Protein AF-A0A453BUK7-F1 (afdb_monomer_lite)

InterPro domains:
  IPR010788 VDE lipocalin domain [PF07137] (11-241)
  IPR012674 Calycin [G3DSA:2.40.128.20] (72-254)
  IPR012674 Calycin [SSF50814] (78-248)
  IPR044682 Violaxanthin de-epoxidase [PTHR33970] (10-332)

Foldseek 3Di:
DDDDPVVVLCVLVVLQCVDPLSVQLVVQLVVLPPDPCSVLSNLLSCVVSDDPSNLVNCCVCQPVVNVAPAAEAPVPAPDADLVLFDQDDDLCLQAAWWAQFKKQDCSPRAFAQWIWHWDDDPQKIKIWTWGWRADLLRWTDIDIDIFIWGADPVRRQKIKGADDPRQRKIKIWGFRDFDRPPDQQGKTKIWMFMDGSHYHTDTIITIITSHLHHDPVCVVVVQVSLVSSPHGRVSMDGYHNPPDDTDDSVVSNVVSVVVVVVVVVVVVVVVVVVVVVVVVVVVVVVVVVVVVVVVVVVVVVVVVVVVVVPDDPVRVVVVVVVPDDPVVVCVVCVVPDDDDDDD

pLDDT: mean 82.75, std 16.94, range [26.55, 98.81]

Sequence (343 aa):
MHLPAQGMQRIELAKCIANPSCAANVACLNTCNNRPDETECQIKCGDLFENSVVDEFNECAVSRKKCVPKKSDVGEFPVPDPSALVKNFNMADFRGKWYISSGLNPTFDTFDCQLHEFRLEGDRLVANLAWRIPTPDSGFFTRGAVQRFVQDPSQPAILYNHDNEYLHYQDDWYILSSKIENKDDDYIFVYYRGRNDAWDGYGGAVVYTRSRELPETIVPELERAAKSVGRDFSTFIRTDNTCGAEPPLADRIERTVEKGEKLIVDEVKEIEGEIEGEVKELEREEETLVKRLADGIMEVKQDVMNFFQGLSKEEMEILDQLNLEATEVEELFSRSLPIRKLR

Radius of gyration: 36.05 Å; chains: 1; bounding box: 112×80×52 Å

Secondary structure (DSSP, 8-state):
----HHHHHHHHHHHHHHSHHHHHHHHHHHHHTT-TTHHHHHHHHHHHH--HHHHHHHIIIIIIS--SPPBPP-SSSPPPPTTTS-S---GGGG-EEEEEEEES-TTTS--BS-EEEEEEETTEEEEEEEEEEEPTTS-EEEEEEEEEEEE-SS-TTEEEE---SGGG-EEEEEEEEEE-SSSTT-EEEEEEEEE-SSBEEEEEEEEEESSSS--GGGHHHHHHHHHHTT--GGGPEEP----PPPPPHHHHHHHHHHHHHHHHHHHHHHHHHHHHHHHHHHHHHHHHHHHHHHHHHHHHHHHHHHHHHT--HHHHHHHHHHT--HHHHHHHHTT--------

Organism: Aegilops tauschii subsp. strangulata (NCBI:txid200361)

Structure (mmCIF, N/CA/C/O backbone):
data_AF-A0A453BUK7-F1
#
_entry.id   AF-A0A453BUK7-F1
#
loop_
_atom_site.group_PDB
_atom_site.id
_atom_site.type_symbol
_atom_site.label_atom_id
_atom_site.label_alt_id
_atom_site.label_comp_id
_atom_site.label_asym_id
_atom_site.label_entity_id
_atom_site.label_seq_id
_atom_site.pdbx_PDB_ins_code
_atom_site.Cartn_x
_atom_site.Cartn_y
_atom_site.Cartn_z
_atom_site.occupancy
_atom_site.B_iso_or_equiv
_atom_site.auth_seq_id
_atom_site.auth_comp_id
_atom_site.auth_asym_id
_atom_site.auth_atom_id
_atom_site.pdbx_PDB_model_num
ATOM 1 N N . MET A 1 1 ? 9.660 -40.826 -20.684 1.00 32.09 1 MET A N 1
ATOM 2 C CA . MET A 1 1 ? 9.506 -39.481 -21.277 1.00 32.09 1 MET A CA 1
ATOM 3 C C . MET A 1 1 ? 9.681 -38.457 -20.168 1.00 32.09 1 MET A C 1
ATOM 5 O O . MET A 1 1 ? 8.748 -38.190 -19.428 1.00 32.09 1 MET A O 1
ATOM 9 N N . HIS A 1 2 ? 10.907 -37.981 -19.978 1.00 26.55 2 HIS A N 1
ATOM 10 C CA . HIS A 1 2 ? 11.234 -36.872 -19.084 1.00 26.55 2 HIS A CA 1
ATOM 11 C C . HIS A 1 2 ? 11.676 -35.727 -19.990 1.00 26.55 2 HIS A C 1
ATOM 13 O O . HIS A 1 2 ? 12.744 -35.800 -20.593 1.00 26.55 2 HIS A O 1
ATOM 19 N N . LEU A 1 3 ? 10.826 -34.715 -20.146 1.00 27.05 3 LEU A N 1
ATOM 20 C CA . LEU A 1 3 ? 11.252 -33.439 -20.709 1.00 27.05 3 LEU A CA 1
ATOM 21 C C . LEU A 1 3 ? 12.116 -32.745 -19.641 1.00 27.05 3 LEU A C 1
ATOM 23 O O . LEU A 1 3 ? 11.663 -32.616 -18.502 1.00 27.05 3 LEU A O 1
ATOM 27 N N . PRO A 1 4 ? 13.363 -32.349 -19.948 1.00 35.84 4 PRO A N 1
ATOM 28 C CA . PRO A 1 4 ? 14.258 -31.767 -18.959 1.00 35.84 4 PRO A CA 1
ATOM 29 C C . PRO A 1 4 ? 13.781 -30.358 -18.594 1.00 35.84 4 PRO A C 1
ATOM 31 O O . PRO A 1 4 ? 13.330 -29.595 -19.448 1.00 35.84 4 PRO A O 1
ATOM 34 N N . ALA A 1 5 ? 13.925 -29.995 -17.320 1.00 41.94 5 ALA A N 1
ATOM 35 C CA . ALA A 1 5 ? 13.464 -28.743 -16.715 1.00 41.94 5 ALA A CA 1
ATOM 36 C C . ALA A 1 5 ? 13.957 -27.440 -17.396 1.00 41.94 5 ALA A C 1
ATOM 38 O O . ALA A 1 5 ? 13.415 -26.379 -17.095 1.00 41.94 5 ALA A O 1
ATOM 39 N N . GLN A 1 6 ? 14.922 -27.521 -18.322 1.00 41.72 6 GLN A N 1
ATOM 40 C CA . GLN A 1 6 ? 15.403 -26.420 -19.173 1.00 41.72 6 GLN A CA 1
ATOM 41 C C . GLN A 1 6 ? 14.504 -26.129 -20.393 1.00 41.72 6 GLN A C 1
ATOM 43 O O . GLN A 1 6 ? 14.566 -25.037 -20.951 1.00 41.72 6 GLN A O 1
ATOM 48 N N . GLY A 1 7 ? 13.667 -27.081 -20.825 1.00 41.69 7 GLY A N 1
ATOM 49 C CA . GLY A 1 7 ? 12.751 -26.895 -21.957 1.00 41.69 7 GLY A CA 1
ATOM 50 C C . GLY A 1 7 ? 11.500 -26.087 -21.605 1.00 41.69 7 GLY A C 1
ATOM 51 O O . GLY A 1 7 ? 10.995 -25.362 -22.454 1.00 41.69 7 GLY A O 1
ATOM 52 N N . MET A 1 8 ? 11.039 -26.172 -20.350 1.00 45.06 8 MET A N 1
ATOM 53 C CA . MET A 1 8 ? 9.837 -25.472 -19.884 1.00 45.06 8 MET A CA 1
ATOM 54 C C . MET A 1 8 ? 10.088 -23.963 -19.806 1.00 45.06 8 MET A C 1
ATOM 56 O O . MET A 1 8 ? 9.400 -23.241 -20.499 1.00 45.06 8 MET A O 1
ATOM 60 N N . GLN A 1 9 ? 11.189 -23.509 -19.182 1.00 54.03 9 GLN A N 1
ATOM 61 C CA . GLN A 1 9 ? 11.572 -22.083 -19.072 1.00 54.03 9 GLN A CA 1
ATOM 62 C C . GLN A 1 9 ? 11.561 -21.323 -20.413 1.00 54.03 9 GLN A C 1
ATOM 64 O O . GLN A 1 9 ? 11.285 -20.128 -20.449 1.00 54.03 9 GLN A O 1
ATOM 69 N N . ARG A 1 10 ? 11.841 -22.012 -21.528 1.00 63.44 10 ARG A N 1
ATOM 70 C CA . ARG A 1 10 ? 11.785 -21.423 -22.871 1.00 63.44 10 ARG A CA 1
ATOM 71 C C . ARG A 1 10 ? 10.361 -21.179 -23.359 1.00 63.44 10 ARG A C 1
ATOM 73 O O . ARG A 1 10 ? 10.176 -20.271 -24.152 1.00 63.44 10 ARG A O 1
ATOM 80 N N . ILE A 1 11 ? 9.381 -21.969 -22.926 1.00 78.00 11 ILE A N 1
ATOM 81 C CA . ILE A 1 11 ? 7.986 -21.863 -23.359 1.00 78.00 11 ILE A CA 1
ATOM 82 C C . ILE A 1 11 ? 7.309 -20.677 -22.679 1.00 78.00 11 ILE A C 1
ATOM 84 O O . ILE A 1 11 ? 6.770 -19.841 -23.396 1.00 78.00 11 ILE A O 1
ATOM 88 N N . GLU A 1 12 ? 7.340 -20.558 -21.345 1.00 82.12 12 GLU A N 1
ATOM 89 C CA . GLU A 1 12 ? 6.729 -19.394 -20.682 1.00 82.12 12 GLU A CA 1
ATOM 90 C C . GLU A 1 12 ? 7.449 -18.093 -21.056 1.00 82.12 12 GLU A C 1
ATOM 92 O O . GLU A 1 12 ? 6.788 -17.099 -21.343 1.00 82.12 12 GLU A O 1
ATOM 97 N N . LEU A 1 13 ? 8.784 -18.106 -21.174 1.00 78.44 13 LEU A N 1
ATOM 98 C CA . LEU A 1 13 ? 9.525 -16.946 -21.676 1.00 78.44 13 LEU A CA 1
ATOM 99 C C . LEU A 1 13 ? 9.165 -16.624 -23.134 1.00 78.44 13 LEU A C 1
ATOM 101 O O . LEU A 1 13 ? 8.909 -15.469 -23.444 1.00 78.44 13 LEU A O 1
ATOM 105 N N . ALA A 1 14 ? 9.097 -17.607 -24.039 1.00 79.19 14 ALA A N 1
ATOM 106 C CA . ALA A 1 14 ? 8.714 -17.349 -25.431 1.00 79.19 14 ALA A CA 1
ATOM 107 C C . ALA A 1 14 ? 7.274 -16.833 -25.547 1.00 79.19 14 ALA A C 1
ATOM 109 O O . ALA A 1 14 ? 7.023 -15.917 -26.326 1.00 79.19 14 ALA A O 1
ATOM 110 N N . LYS A 1 15 ? 6.341 -17.377 -24.754 1.00 84.69 15 LYS A N 1
ATOM 111 C CA . LYS A 1 15 ? 4.968 -16.863 -24.648 1.00 84.69 15 LYS A CA 1
ATOM 112 C C . LYS A 1 15 ? 4.955 -15.414 -24.161 1.00 84.69 15 LYS A C 1
ATOM 114 O O . LYS A 1 15 ? 4.243 -14.600 -24.738 1.00 84.69 15 LYS A O 1
ATOM 119 N N . CYS A 1 16 ? 5.756 -15.100 -23.143 1.00 82.06 16 CYS A N 1
ATOM 120 C CA . CYS A 1 16 ? 5.885 -13.748 -22.614 1.00 82.06 16 CYS A CA 1
ATOM 121 C C . CYS A 1 16 ? 6.440 -12.781 -23.667 1.00 82.06 16 CYS A C 1
ATOM 123 O O . CYS A 1 16 ? 5.820 -11.766 -23.949 1.00 82.06 16 CYS A O 1
ATOM 125 N N . ILE A 1 17 ? 7.548 -13.124 -24.330 1.00 84.50 17 ILE A N 1
ATOM 126 C CA . ILE A 1 17 ? 8.149 -12.279 -25.374 1.00 84.50 17 ILE A CA 1
ATOM 127 C C . ILE A 1 17 ? 7.213 -12.102 -26.582 1.00 84.50 17 ILE A C 1
ATOM 129 O O . ILE A 1 17 ? 7.224 -11.052 -27.220 1.00 84.50 17 ILE A O 1
ATOM 133 N N . ALA A 1 18 ? 6.373 -13.094 -26.891 1.00 80.88 18 ALA A N 1
ATOM 134 C CA . ALA A 1 18 ? 5.366 -12.992 -27.947 1.00 80.88 18 ALA A CA 1
ATOM 135 C C . ALA A 1 18 ? 4.120 -12.175 -27.544 1.00 80.88 18 ALA A C 1
ATOM 137 O O . ALA A 1 18 ? 3.327 -11.809 -28.412 1.00 80.88 18 ALA A O 1
ATOM 138 N N . ASN A 1 19 ? 3.924 -11.892 -26.252 1.00 87.00 19 ASN A N 1
ATOM 139 C CA . ASN A 1 19 ? 2.842 -11.055 -25.745 1.00 87.00 19 ASN A CA 1
ATOM 140 C C . ASN A 1 19 ? 3.357 -9.617 -25.526 1.00 87.00 19 ASN A C 1
ATOM 142 O O . ASN A 1 19 ? 4.250 -9.426 -24.704 1.00 87.00 19 ASN A O 1
ATOM 146 N N . PRO A 1 20 ? 2.798 -8.589 -26.193 1.00 82.31 20 PRO A N 1
ATOM 147 C CA . PRO A 1 20 ? 3.320 -7.224 -26.098 1.00 82.31 20 PRO A CA 1
ATOM 148 C C . PRO A 1 20 ? 3.390 -6.666 -24.672 1.00 82.31 20 PRO A C 1
ATOM 150 O O . PRO A 1 20 ? 4.387 -6.042 -24.320 1.00 82.31 20 PRO A O 1
ATOM 153 N N . SER A 1 21 ? 2.377 -6.919 -23.835 1.00 85.19 21 SER A N 1
ATOM 154 C CA . SER A 1 21 ? 2.377 -6.462 -22.440 1.00 85.19 21 SER A CA 1
ATOM 155 C C . SER A 1 21 ? 3.440 -7.182 -21.616 1.00 85.19 21 SER A C 1
ATOM 157 O O . SER A 1 21 ? 4.167 -6.536 -20.875 1.00 85.19 21 SER A O 1
ATOM 159 N N . CYS A 1 22 ? 3.594 -8.499 -21.776 1.00 84.50 22 CYS A N 1
ATOM 160 C CA . CYS A 1 22 ? 4.606 -9.246 -21.031 1.00 84.50 22 CYS A CA 1
ATOM 161 C C . CYS A 1 22 ? 6.032 -8.902 -21.493 1.00 84.50 22 CYS A C 1
ATOM 163 O O . CYS A 1 22 ? 6.920 -8.718 -20.663 1.00 84.50 22 CYS A O 1
ATOM 165 N N . ALA A 1 23 ? 6.248 -8.706 -22.796 1.00 81.00 23 ALA A N 1
ATOM 166 C CA . ALA A 1 23 ? 7.507 -8.191 -23.324 1.00 81.00 23 ALA A CA 1
ATOM 167 C C . ALA A 1 23 ? 7.829 -6.787 -22.777 1.00 81.00 23 ALA A C 1
ATOM 169 O O . ALA A 1 23 ? 8.963 -6.538 -22.366 1.00 81.00 23 ALA A O 1
ATOM 170 N N . ALA A 1 24 ? 6.834 -5.893 -22.721 1.00 85.88 24 ALA A N 1
ATOM 171 C CA . ALA A 1 24 ? 6.980 -4.565 -22.129 1.00 85.88 24 ALA A CA 1
ATOM 172 C C . ALA A 1 24 ? 7.254 -4.629 -20.618 1.00 85.88 24 ALA A C 1
ATOM 174 O O . ALA A 1 24 ? 8.115 -3.898 -20.135 1.00 85.88 24 ALA A O 1
ATOM 175 N N . ASN A 1 25 ? 6.611 -5.550 -19.892 1.00 86.50 25 ASN A N 1
ATOM 176 C CA . ASN A 1 25 ? 6.888 -5.801 -18.480 1.00 86.50 25 ASN A CA 1
ATOM 177 C C . ASN A 1 25 ? 8.351 -6.206 -18.265 1.00 86.50 25 ASN A C 1
ATOM 179 O O . ASN A 1 25 ? 9.059 -5.577 -17.488 1.00 86.50 25 ASN A O 1
ATOM 183 N N . VAL A 1 26 ? 8.841 -7.206 -19.007 1.00 85.12 26 VAL A N 1
ATOM 184 C CA . VAL A 1 26 ? 10.242 -7.655 -18.919 1.00 85.12 26 VAL A CA 1
ATOM 185 C C . VAL A 1 26 ? 11.212 -6.525 -19.272 1.00 85.12 26 VAL A C 1
ATOM 187 O O . VAL A 1 26 ? 12.232 -6.360 -18.605 1.00 85.12 26 VAL A O 1
ATOM 190 N N . ALA A 1 27 ? 10.902 -5.721 -20.293 1.00 86.75 27 ALA A N 1
ATOM 191 C CA . ALA A 1 27 ? 11.709 -4.557 -20.643 1.00 86.75 27 ALA A CA 1
ATOM 192 C C . ALA A 1 27 ? 11.737 -3.518 -19.509 1.00 86.75 27 ALA A C 1
ATOM 194 O O . ALA A 1 27 ? 12.815 -3.054 -19.150 1.00 86.75 27 ALA A O 1
ATOM 195 N N . CYS A 1 28 ? 10.585 -3.210 -18.910 1.00 87.44 28 CYS A N 1
ATOM 196 C CA . CYS A 1 28 ? 10.458 -2.297 -17.774 1.00 87.44 28 CYS A CA 1
ATOM 197 C C . CYS A 1 28 ? 11.263 -2.793 -16.566 1.00 87.44 28 CYS A C 1
ATOM 199 O O . CYS A 1 28 ? 12.110 -2.061 -16.056 1.00 87.44 28 CYS A O 1
ATOM 201 N N . LEU A 1 29 ? 11.103 -4.064 -16.181 1.00 86.69 29 LEU A N 1
ATOM 202 C CA . LEU A 1 29 ? 11.850 -4.683 -15.081 1.00 86.69 29 LEU A CA 1
ATOM 203 C C . LEU A 1 29 ? 13.368 -4.580 -15.282 1.00 86.69 29 LEU A C 1
ATOM 205 O O . LEU A 1 29 ? 14.093 -4.282 -14.337 1.00 86.69 29 LEU A O 1
ATOM 209 N N . ASN A 1 30 ? 13.859 -4.743 -16.515 1.00 84.50 30 ASN A N 1
ATOM 210 C CA . ASN A 1 30 ? 15.286 -4.587 -16.809 1.00 84.50 30 ASN A CA 1
ATOM 211 C C . ASN A 1 30 ? 15.811 -3.168 -16.546 1.00 84.50 30 ASN A C 1
ATOM 213 O O . ASN A 1 30 ? 16.983 -3.022 -16.205 1.00 84.50 30 ASN A O 1
ATOM 217 N N . THR A 1 31 ? 14.968 -2.136 -16.676 1.00 87.94 31 THR A N 1
ATOM 218 C CA . THR A 1 31 ? 15.341 -0.750 -16.336 1.00 87.94 31 THR A CA 1
ATOM 219 C C . THR A 1 31 ? 15.384 -0.492 -14.831 1.00 87.94 31 THR A C 1
ATOM 221 O O . THR A 1 31 ? 15.960 0.506 -14.402 1.00 87.94 31 THR A O 1
ATOM 224 N N . CYS A 1 32 ? 14.795 -1.380 -14.023 1.00 87.44 32 CYS A N 1
ATOM 225 C CA . CYS A 1 32 ? 14.760 -1.232 -12.574 1.00 87.44 32 CYS A CA 1
ATOM 226 C C . CYS A 1 32 ? 16.048 -1.695 -11.879 1.00 87.44 32 CYS A C 1
ATOM 228 O O . CYS A 1 32 ? 16.335 -1.259 -10.767 1.00 87.44 32 CYS A O 1
ATOM 230 N N . ASN A 1 33 ? 16.817 -2.573 -12.527 1.00 82.88 33 ASN A N 1
ATOM 231 C CA . ASN A 1 33 ? 17.976 -3.228 -11.928 1.00 82.88 33 ASN A CA 1
ATOM 232 C C . ASN A 1 33 ? 19.039 -2.223 -11.453 1.00 82.88 33 ASN A C 1
ATOM 234 O O . ASN A 1 33 ? 19.474 -1.360 -12.217 1.00 82.88 33 ASN A O 1
ATOM 238 N N . ASN A 1 34 ? 19.533 -2.416 -10.229 1.00 84.56 34 ASN A N 1
ATOM 239 C CA . ASN A 1 34 ? 20.541 -1.594 -9.549 1.00 84.56 34 ASN A CA 1
ATOM 240 C C . ASN A 1 34 ? 20.096 -0.165 -9.209 1.00 84.56 34 ASN A C 1
ATOM 242 O O . ASN A 1 34 ? 20.935 0.666 -8.851 1.00 84.56 34 ASN A O 1
ATOM 246 N N . ARG A 1 35 ? 18.801 0.145 -9.309 1.00 86.94 35 ARG A N 1
ATOM 247 C CA . ARG A 1 35 ? 18.288 1.427 -8.830 1.00 86.94 35 ARG A CA 1
ATOM 248 C C . ARG A 1 35 ? 18.134 1.420 -7.306 1.00 86.94 35 ARG A C 1
ATOM 250 O O . ARG A 1 35 ? 17.829 0.376 -6.731 1.00 86.94 35 ARG A O 1
ATOM 257 N N . PRO A 1 36 ? 18.266 2.579 -6.638 1.00 87.06 36 PRO A N 1
ATOM 258 C CA . PRO A 1 36 ? 17.967 2.692 -5.210 1.00 87.06 36 PRO A CA 1
ATOM 259 C C . PRO A 1 36 ? 16.528 2.282 -4.857 1.00 87.06 36 PRO A C 1
ATOM 261 O O . PRO A 1 36 ? 16.300 1.741 -3.781 1.00 87.06 36 PRO A O 1
ATOM 264 N N . ASP A 1 37 ? 15.584 2.510 -5.775 1.00 85.62 37 ASP A N 1
ATOM 265 C CA . ASP A 1 37 ? 14.154 2.186 -5.687 1.00 85.62 37 ASP A CA 1
ATOM 266 C C . ASP A 1 37 ? 13.780 0.931 -6.503 1.00 85.62 37 ASP A C 1
ATOM 268 O O . ASP A 1 37 ? 12.687 0.841 -7.063 1.00 85.62 37 ASP A O 1
ATOM 272 N N . GLU A 1 38 ? 14.703 -0.030 -6.653 1.00 86.62 38 GLU A N 1
ATOM 273 C CA . GLU A 1 38 ? 14.512 -1.201 -7.524 1.00 86.62 38 GLU A CA 1
ATOM 274 C C . GLU A 1 38 ? 13.218 -1.971 -7.206 1.00 86.62 38 GLU A C 1
ATOM 276 O O . GLU A 1 38 ? 12.495 -2.349 -8.129 1.00 86.62 38 GLU A O 1
ATOM 281 N N . THR A 1 39 ? 12.891 -2.173 -5.923 1.00 84.50 39 THR A N 1
ATOM 282 C CA . THR A 1 39 ? 11.685 -2.925 -5.522 1.00 84.50 39 THR A CA 1
ATOM 283 C C . THR A 1 39 ? 10.415 -2.192 -5.961 1.00 84.50 39 THR A C 1
ATOM 285 O O . THR A 1 39 ? 9.531 -2.779 -6.583 1.00 84.50 39 THR A O 1
ATOM 288 N N . GLU A 1 40 ? 10.338 -0.898 -5.674 1.00 87.62 40 GLU A N 1
ATOM 289 C CA . GLU A 1 40 ? 9.208 -0.033 -5.994 1.00 87.62 40 GLU A CA 1
ATOM 290 C C . GLU A 1 40 ? 9.039 0.102 -7.513 1.00 87.62 40 GLU A C 1
ATOM 292 O O . GLU A 1 40 ? 7.921 0.057 -8.029 1.00 87.62 40 GLU A O 1
ATOM 297 N N . CYS A 1 41 ? 10.150 0.216 -8.244 1.00 88.50 41 CYS A N 1
ATOM 298 C CA . CYS A 1 41 ? 10.171 0.231 -9.703 1.00 88.50 41 CYS A CA 1
ATOM 299 C C . CYS A 1 41 ? 9.614 -1.076 -10.286 1.00 88.50 41 CYS A C 1
ATOM 301 O O . CYS A 1 41 ? 8.745 -1.043 -11.159 1.00 88.50 41 CYS A O 1
ATOM 303 N N . GLN A 1 42 ? 10.058 -2.230 -9.774 1.00 88.44 42 GLN A N 1
ATOM 304 C CA . GLN A 1 42 ? 9.607 -3.535 -10.261 1.00 88.44 42 GLN A CA 1
ATOM 305 C C . GLN A 1 42 ? 8.110 -3.761 -10.019 1.00 88.44 42 GLN A C 1
ATOM 307 O O . GLN A 1 42 ? 7.418 -4.262 -10.908 1.00 88.44 42 GLN A O 1
ATOM 312 N N . ILE A 1 43 ? 7.596 -3.348 -8.856 1.00 87.62 43 ILE A N 1
ATOM 313 C CA . ILE A 1 43 ? 6.164 -3.439 -8.537 1.00 87.62 43 ILE A CA 1
ATOM 314 C C . ILE A 1 43 ? 5.343 -2.582 -9.506 1.00 87.62 43 ILE A C 1
ATOM 316 O O . ILE A 1 43 ? 4.394 -3.083 -10.107 1.00 87.62 43 ILE A O 1
ATOM 320 N N . LYS A 1 44 ? 5.766 -1.336 -9.758 1.00 88.38 44 LYS A N 1
ATOM 321 C CA . LYS A 1 44 ? 5.099 -0.444 -10.722 1.00 88.38 44 LYS A CA 1
ATOM 322 C C . LYS A 1 44 ? 5.076 -1.013 -12.143 1.00 88.38 44 LYS A C 1
ATOM 324 O O . LYS A 1 44 ? 4.074 -0.861 -12.840 1.00 88.38 44 LYS A O 1
ATOM 329 N N . CYS A 1 45 ? 6.151 -1.675 -12.583 1.00 88.62 45 CYS A N 1
ATOM 330 C CA . CYS A 1 45 ? 6.161 -2.377 -13.870 1.00 88.62 45 CYS A CA 1
ATOM 331 C C . CYS A 1 45 ? 5.108 -3.495 -13.906 1.00 88.62 45 CYS A C 1
ATOM 333 O O . CYS A 1 45 ? 4.333 -3.574 -14.862 1.00 88.62 45 CYS A O 1
ATOM 335 N N . GLY A 1 46 ? 5.052 -4.316 -12.852 1.00 86.25 46 GLY A N 1
ATOM 336 C CA . GLY A 1 46 ? 4.066 -5.388 -12.720 1.00 86.25 46 GLY A CA 1
ATOM 337 C C . GLY A 1 46 ? 2.632 -4.867 -12.808 1.00 86.25 46 GLY A C 1
ATOM 338 O O . GLY A 1 46 ? 1.855 -5.356 -13.622 1.00 86.25 46 GLY A O 1
ATOM 339 N N . ASP A 1 47 ? 2.321 -3.814 -12.055 1.00 85.88 47 ASP A N 1
ATOM 340 C CA . ASP A 1 47 ? 1.011 -3.154 -12.027 1.00 85.88 47 ASP A CA 1
ATOM 341 C C . ASP A 1 47 ? 0.579 -2.620 -13.406 1.00 85.88 47 ASP A C 1
ATOM 343 O O . ASP A 1 47 ? -0.560 -2.822 -13.862 1.00 85.88 47 ASP A O 1
ATOM 347 N N . LEU A 1 48 ? 1.503 -1.954 -14.105 1.00 86.31 48 LEU A N 1
ATOM 348 C CA . LEU A 1 48 ? 1.238 -1.318 -15.395 1.00 86.31 48 LEU A CA 1
ATOM 349 C C . LEU A 1 48 ? 0.947 -2.340 -16.500 1.00 86.31 48 LEU A C 1
ATOM 351 O O . LEU A 1 48 ? 0.076 -2.112 -17.342 1.00 86.31 48 LEU A O 1
ATOM 355 N N . PHE A 1 49 ? 1.658 -3.467 -16.497 1.00 87.38 49 PHE A N 1
ATOM 356 C CA . PHE A 1 49 ? 1.612 -4.450 -17.581 1.00 87.38 49 PHE A CA 1
ATOM 357 C C . PHE A 1 49 ? 0.887 -5.754 -17.226 1.00 87.38 49 PHE A C 1
ATOM 359 O O . PHE A 1 49 ? 0.878 -6.671 -18.051 1.00 87.38 49 PHE A O 1
ATOM 366 N N . GLU A 1 50 ? 0.264 -5.829 -16.045 1.00 85.12 50 GLU A N 1
ATOM 367 C CA . GLU A 1 50 ? -0.469 -6.999 -15.554 1.00 85.12 50 GLU A CA 1
ATOM 368 C C . GLU A 1 50 ? -1.449 -7.549 -16.601 1.00 85.12 50 GLU A C 1
ATOM 370 O O . GLU A 1 50 ? -2.270 -6.816 -17.174 1.00 85.12 50 GLU A O 1
ATOM 375 N N . ASN A 1 51 ? -1.312 -8.854 -16.843 1.00 85.81 51 ASN A N 1
ATOM 376 C CA . ASN A 1 51 ? -2.273 -9.711 -17.517 1.00 85.81 51 ASN A CA 1
ATOM 377 C C . ASN A 1 51 ? -1.986 -11.186 -17.172 1.00 85.81 51 ASN A C 1
ATOM 379 O O . ASN A 1 51 ? -0.931 -11.529 -16.634 1.00 85.81 51 ASN A O 1
ATOM 383 N N . SER A 1 52 ? -2.858 -12.092 -17.618 1.00 89.38 52 SER A N 1
ATOM 384 C CA . SER A 1 52 ? -2.713 -13.528 -17.343 1.00 89.38 52 SER A CA 1
ATOM 385 C C . SER A 1 52 ? -1.416 -14.162 -17.875 1.00 89.38 52 SER A C 1
ATOM 387 O O . SER A 1 52 ? -0.950 -15.156 -17.328 1.00 89.38 52 SER A O 1
ATOM 389 N N . VAL A 1 53 ? -0.815 -13.627 -18.948 1.00 88.00 53 VAL A N 1
ATOM 390 C CA . VAL A 1 53 ? 0.463 -14.135 -19.489 1.00 88.00 53 VAL A CA 1
ATOM 391 C C . VAL A 1 53 ? 1.635 -13.701 -18.608 1.00 88.00 53 VAL A C 1
ATOM 393 O O . VAL A 1 53 ? 2.562 -14.485 -18.402 1.00 88.00 53 VAL A O 1
ATOM 396 N N . VAL A 1 54 ? 1.586 -12.476 -18.077 1.00 87.81 54 VAL A N 1
ATOM 397 C CA . VAL A 1 54 ? 2.525 -11.985 -17.063 1.00 87.81 54 VAL A CA 1
ATOM 398 C C . VAL A 1 54 ? 2.409 -12.824 -15.797 1.00 87.81 54 VAL A C 1
ATOM 400 O O . VAL A 1 54 ? 3.436 -13.245 -15.274 1.00 87.81 54 VAL A O 1
ATOM 403 N N . ASP A 1 55 ? 1.195 -13.159 -15.360 1.00 88.94 55 ASP A N 1
ATOM 404 C CA . ASP A 1 55 ? 0.978 -14.011 -14.189 1.00 88.94 55 ASP A CA 1
ATOM 405 C C . ASP A 1 55 ? 1.539 -15.424 -14.371 1.00 88.94 55 ASP A C 1
ATOM 407 O O . ASP A 1 55 ? 2.275 -15.900 -13.507 1.00 88.94 55 ASP A O 1
ATOM 411 N N . GLU A 1 56 ? 1.277 -16.078 -15.510 1.00 89.31 56 GLU A N 1
ATOM 412 C CA . GLU A 1 56 ? 1.864 -17.389 -15.832 1.00 89.31 56 GLU A CA 1
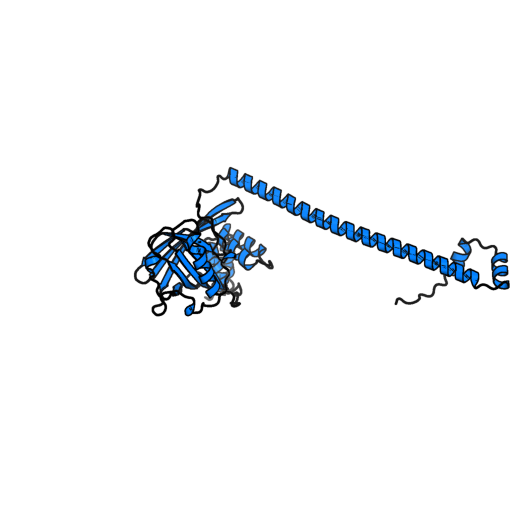ATOM 413 C C . GLU A 1 56 ? 3.402 -17.341 -15.831 1.00 89.31 56 GLU A C 1
ATOM 415 O O . GLU A 1 56 ? 4.076 -18.268 -15.361 1.00 89.31 56 GLU A O 1
ATOM 420 N N . PHE A 1 57 ? 3.973 -16.261 -16.376 1.00 87.94 57 PHE A N 1
ATOM 421 C CA . PHE A 1 57 ? 5.416 -16.058 -16.407 1.00 87.94 57 PHE A CA 1
ATOM 422 C C . PHE A 1 57 ? 5.985 -15.835 -14.999 1.00 87.94 57 PHE A C 1
ATOM 424 O O . PHE A 1 57 ? 6.968 -16.487 -14.634 1.00 87.94 57 PHE A O 1
ATOM 431 N N . ASN A 1 58 ? 5.349 -14.980 -14.196 1.00 88.88 58 ASN A N 1
ATOM 432 C CA . ASN A 1 58 ? 5.742 -14.679 -12.823 1.00 88.88 58 ASN A CA 1
ATOM 433 C C . ASN A 1 58 ? 5.635 -15.913 -11.928 1.00 88.88 58 ASN A C 1
ATOM 435 O O . ASN A 1 58 ? 6.588 -16.231 -11.226 1.00 88.88 58 ASN A O 1
ATOM 439 N N . GLU A 1 59 ? 4.544 -16.673 -11.999 1.00 89.38 59 GLU A N 1
ATOM 440 C CA . GLU A 1 59 ? 4.393 -17.932 -11.264 1.00 89.38 59 GLU A CA 1
ATOM 441 C C . GLU A 1 59 ? 5.531 -18.907 -11.618 1.00 89.38 59 GLU A C 1
ATOM 443 O O . GLU A 1 59 ? 6.142 -19.535 -10.746 1.00 89.38 59 GLU A O 1
ATOM 448 N N . CYS A 1 60 ? 5.896 -19.002 -12.901 1.00 89.25 60 CYS A N 1
ATOM 449 C CA . CYS A 1 60 ? 7.026 -19.822 -13.320 1.00 89.25 60 CYS A CA 1
ATOM 450 C C . CYS A 1 60 ? 8.352 -19.315 -12.729 1.00 89.25 60 CYS A C 1
ATOM 452 O O . CYS A 1 60 ? 9.073 -20.089 -12.092 1.00 89.25 60 CYS A O 1
ATOM 454 N N . ALA A 1 61 ? 8.671 -18.035 -12.926 1.00 87.00 61 ALA A N 1
ATOM 455 C CA . ALA A 1 61 ? 9.951 -17.442 -12.551 1.00 87.00 61 ALA A CA 1
ATOM 456 C C . ALA A 1 61 ? 10.129 -17.326 -11.028 1.00 87.00 61 ALA A C 1
ATOM 458 O O . ALA A 1 61 ? 11.183 -17.683 -10.503 1.00 87.00 61 ALA A O 1
ATOM 459 N N . VAL A 1 62 ? 9.103 -16.875 -10.314 1.00 88.06 62 VAL A N 1
ATOM 460 C CA . VAL A 1 62 ? 9.134 -16.537 -8.884 1.00 88.06 62 VAL A CA 1
ATOM 461 C C . VAL A 1 62 ? 8.752 -17.729 -8.011 1.00 88.06 62 VAL A C 1
ATOM 463 O O . VAL A 1 62 ? 9.422 -18.000 -7.017 1.00 88.06 62 VAL A O 1
ATOM 466 N N . SER A 1 63 ? 7.714 -18.487 -8.372 1.00 87.94 63 SER A N 1
ATOM 467 C CA . SER A 1 63 ? 7.195 -19.568 -7.522 1.00 87.94 63 SER A CA 1
ATOM 468 C C . SER A 1 63 ? 7.813 -20.920 -7.868 1.00 87.94 63 SER A C 1
ATOM 470 O O . SER A 1 63 ? 8.401 -21.568 -7.002 1.00 87.94 63 SER A O 1
ATOM 472 N N . ARG A 1 64 ? 7.743 -21.346 -9.136 1.00 88.62 64 ARG A N 1
ATOM 473 C CA . ARG A 1 64 ? 8.137 -22.710 -9.538 1.00 88.62 64 ARG A CA 1
ATOM 474 C C . ARG A 1 64 ? 9.642 -22.889 -9.716 1.00 88.62 64 ARG A C 1
ATOM 476 O O . ARG A 1 64 ? 10.174 -23.953 -9.401 1.00 88.62 64 ARG A O 1
ATOM 483 N N . LYS A 1 65 ? 10.326 -21.895 -10.289 1.00 86.56 65 LYS A N 1
ATOM 484 C CA . LYS A 1 65 ? 11.752 -21.983 -10.655 1.00 86.56 65 LYS A CA 1
ATOM 485 C C . LYS A 1 65 ? 12.679 -21.197 -9.741 1.00 86.56 65 LYS A C 1
ATOM 487 O O . LYS A 1 65 ? 13.878 -21.459 -9.785 1.00 86.56 65 LYS A O 1
ATOM 492 N N . LYS A 1 66 ? 12.141 -20.293 -8.914 1.00 85.50 66 LYS A N 1
ATOM 493 C CA . LYS A 1 66 ? 12.912 -19.474 -7.965 1.00 85.50 66 LYS A CA 1
ATOM 494 C C . LYS A 1 66 ? 14.071 -18.724 -8.648 1.00 85.50 66 LYS A C 1
ATOM 496 O O . LYS A 1 66 ? 15.180 -18.664 -8.131 1.00 85.50 66 LYS A O 1
ATOM 501 N N . CYS A 1 67 ? 13.817 -18.191 -9.843 1.00 84.12 67 CYS A N 1
ATOM 502 C CA . CYS A 1 67 ? 14.765 -17.382 -10.609 1.00 84.12 67 CYS A CA 1
ATOM 503 C C . CYS A 1 67 ? 14.992 -16.004 -9.976 1.00 84.12 67 CYS A C 1
ATOM 505 O O . CYS A 1 67 ? 16.059 -15.427 -10.159 1.00 84.12 67 CYS A O 1
ATOM 507 N N . VAL A 1 68 ? 13.999 -15.495 -9.245 1.00 81.88 68 VAL A N 1
ATOM 508 C CA . VAL A 1 68 ? 14.086 -14.251 -8.476 1.00 81.88 68 VAL A CA 1
ATOM 509 C C . VAL A 1 68 ? 14.340 -14.613 -7.010 1.00 81.88 68 VAL A C 1
ATOM 511 O O . VAL A 1 68 ? 13.547 -15.366 -6.435 1.00 81.88 68 VAL A O 1
ATOM 514 N N . PRO A 1 69 ? 15.438 -14.138 -6.396 1.00 83.69 69 PRO A N 1
ATOM 515 C CA . PRO A 1 69 ? 15.677 -14.334 -4.973 1.00 83.69 69 PRO A CA 1
ATOM 516 C C . PRO A 1 69 ? 14.573 -13.688 -4.137 1.00 83.69 69 PRO A C 1
ATOM 518 O O . PRO A 1 69 ? 14.173 -12.556 -4.398 1.00 83.69 69 PRO A O 1
ATOM 521 N N . LYS A 1 70 ? 14.113 -14.388 -3.098 1.00 89.00 70 LYS A N 1
ATOM 522 C CA . LYS A 1 70 ? 13.152 -13.818 -2.154 1.00 89.00 70 LYS A CA 1
ATOM 523 C C . LYS A 1 70 ? 13.829 -12.722 -1.327 1.00 89.00 70 LYS A C 1
ATOM 525 O O . LYS A 1 70 ? 14.835 -12.995 -0.671 1.00 89.00 70 LYS A O 1
ATOM 530 N N . LYS A 1 71 ? 13.257 -11.517 -1.301 1.00 89.06 71 LYS A N 1
ATOM 531 C CA . LYS A 1 71 ? 13.654 -10.447 -0.377 1.00 89.06 71 LYS A CA 1
ATOM 532 C C . LYS A 1 71 ? 13.293 -10.862 1.050 1.00 89.06 71 LYS A C 1
ATOM 534 O O . LYS A 1 71 ? 12.147 -11.216 1.323 1.00 89.06 71 LYS A O 1
ATOM 539 N N . SER A 1 72 ? 14.281 -10.872 1.938 1.00 91.25 72 SER A N 1
ATOM 540 C CA . SER A 1 72 ? 14.095 -11.253 3.341 1.00 91.25 72 SER A CA 1
ATOM 541 C C . SER A 1 72 ? 13.437 -10.138 4.148 1.00 91.25 72 SER A C 1
ATOM 543 O O . SER A 1 72 ? 13.614 -8.959 3.841 1.00 91.25 72 SER A O 1
ATOM 545 N N . ASP A 1 73 ? 12.752 -10.526 5.222 1.00 93.19 73 ASP A N 1
ATOM 546 C CA . ASP A 1 73 ? 12.199 -9.581 6.186 1.00 93.19 73 ASP A CA 1
ATOM 547 C C . ASP A 1 73 ? 13.332 -8.889 6.947 1.00 93.19 73 ASP A C 1
ATOM 549 O O . ASP A 1 73 ? 14.133 -9.536 7.625 1.00 93.19 73 ASP A O 1
ATOM 553 N N . VAL A 1 74 ? 13.394 -7.566 6.823 1.00 92.50 74 VAL A N 1
ATOM 554 C CA . VAL A 1 74 ? 14.360 -6.710 7.526 1.00 92.50 74 VAL A CA 1
ATOM 555 C C . VAL A 1 74 ? 13.802 -6.159 8.842 1.00 92.50 74 VAL A C 1
ATOM 557 O O . VAL A 1 74 ? 14.460 -5.363 9.506 1.00 92.50 74 VAL A O 1
ATOM 560 N N . GLY A 1 75 ? 12.598 -6.583 9.235 1.00 92.69 75 GLY A N 1
ATOM 561 C CA . GLY A 1 75 ? 11.927 -6.148 10.455 1.00 92.69 75 GLY A CA 1
ATOM 562 C C . GLY A 1 75 ? 11.300 -4.762 10.341 1.00 92.69 75 GLY A C 1
ATOM 563 O O . GLY A 1 75 ? 10.984 -4.163 11.365 1.00 92.69 75 GLY A O 1
ATOM 564 N N . GLU A 1 76 ? 11.119 -4.250 9.118 1.00 92.38 76 GLU A N 1
ATOM 565 C CA . GLU A 1 76 ? 10.515 -2.937 8.898 1.00 92.38 76 GLU A CA 1
ATOM 566 C C . GLU A 1 76 ? 9.081 -2.913 9.412 1.00 92.38 76 GLU A C 1
ATOM 568 O O . GLU A 1 76 ? 8.714 -1.968 10.097 1.00 92.38 76 GLU A O 1
ATOM 573 N N . PHE A 1 77 ? 8.301 -3.966 9.151 1.00 96.12 77 PHE A N 1
ATOM 574 C CA . PHE A 1 77 ? 6.913 -4.105 9.591 1.00 96.12 77 PHE A CA 1
ATOM 575 C C . PHE A 1 77 ? 6.768 -5.271 10.583 1.00 96.12 77 PHE A C 1
ATOM 577 O O . PHE A 1 77 ? 6.352 -6.363 10.190 1.00 96.12 77 PHE A O 1
ATOM 584 N N . PRO A 1 78 ? 7.118 -5.103 11.875 1.00 96.44 78 PRO A N 1
ATOM 585 C CA . PRO A 1 78 ? 6.958 -6.162 12.870 1.00 96.44 78 PRO A CA 1
ATOM 586 C C . PRO A 1 78 ? 5.477 -6.429 13.172 1.00 96.44 78 PRO A C 1
ATOM 588 O O . PRO A 1 78 ? 4.615 -5.586 12.925 1.00 96.44 78 PRO A O 1
ATOM 591 N N . VAL A 1 79 ? 5.175 -7.598 13.741 1.00 97.12 79 VAL A N 1
ATOM 592 C CA . VAL A 1 79 ? 3.839 -7.878 14.290 1.00 97.12 79 VAL A CA 1
ATOM 593 C C . VAL A 1 79 ? 3.583 -6.923 15.468 1.00 97.12 79 VAL A C 1
ATOM 595 O O . VAL A 1 79 ? 4.423 -6.874 16.371 1.00 97.12 79 VAL A O 1
ATOM 598 N N . PRO A 1 80 ? 2.471 -6.163 15.487 1.00 97.50 80 PRO A N 1
ATOM 599 C CA . PRO A 1 80 ? 2.166 -5.255 16.588 1.00 97.50 80 PRO A CA 1
ATOM 600 C C . PRO A 1 80 ? 1.986 -5.986 17.919 1.00 97.50 80 PRO A C 1
ATOM 602 O O . PRO A 1 80 ? 1.486 -7.112 17.964 1.00 97.50 80 PRO A O 1
ATOM 605 N N . ASP A 1 81 ? 2.327 -5.318 19.021 1.00 97.06 81 ASP A N 1
ATOM 606 C CA . ASP A 1 81 ? 1.997 -5.825 20.352 1.00 97.06 81 ASP A CA 1
ATOM 607 C C . ASP A 1 81 ? 0.460 -5.890 20.521 1.00 97.06 81 ASP A C 1
ATOM 609 O O . ASP A 1 81 ? -0.223 -4.912 20.205 1.00 97.06 81 ASP A O 1
ATOM 613 N N . PRO A 1 82 ? -0.123 -6.984 21.052 1.00 96.00 82 PRO A N 1
ATOM 614 C CA . PRO A 1 82 ? -1.571 -7.092 21.265 1.00 96.00 82 PRO A CA 1
ATOM 615 C C . PRO A 1 82 ? -2.179 -5.971 22.127 1.00 96.00 82 PRO A C 1
ATOM 617 O O . PRO A 1 82 ? -3.389 -5.727 22.096 1.00 96.00 82 PRO A O 1
ATOM 620 N N . SER A 1 83 ? -1.372 -5.284 22.943 1.00 96.06 83 SER A N 1
ATOM 621 C CA . SER A 1 83 ? -1.787 -4.098 23.697 1.00 96.06 83 SER A CA 1
ATOM 622 C C . SER A 1 83 ? -2.094 -2.887 22.816 1.00 96.06 83 SER A C 1
ATOM 624 O O . SER A 1 83 ? -2.943 -2.088 23.209 1.00 96.06 83 SER A O 1
ATOM 626 N N . ALA A 1 84 ? -1.483 -2.794 21.632 1.00 97.50 84 ALA A N 1
ATOM 627 C CA . ALA A 1 84 ? -1.695 -1.728 20.656 1.00 97.50 84 ALA A CA 1
ATOM 628 C C . ALA A 1 84 ? -2.961 -1.920 19.802 1.00 97.50 84 ALA A C 1
ATOM 630 O O . ALA A 1 84 ? -3.397 -0.973 19.154 1.00 97.50 84 ALA A O 1
ATOM 631 N N . LEU A 1 85 ? -3.545 -3.124 19.799 1.00 98.31 85 LEU A N 1
ATOM 632 C CA . LEU A 1 85 ? -4.734 -3.459 19.014 1.00 98.31 85 LEU A CA 1
ATOM 633 C C . LEU A 1 85 ? -6.029 -3.124 19.759 1.00 98.31 85 LEU A C 1
ATOM 635 O O . LEU A 1 85 ? -6.096 -3.194 20.996 1.00 98.31 85 LEU A O 1
ATOM 639 N N . VAL A 1 86 ? -7.096 -2.847 19.003 1.00 97.69 86 VAL A N 1
ATOM 640 C CA . VAL A 1 86 ? -8.439 -2.706 19.584 1.00 97.69 86 VAL A CA 1
ATOM 641 C C . VAL A 1 86 ? -8.840 -3.992 20.314 1.00 97.69 86 VAL A C 1
ATOM 643 O O . VAL A 1 86 ? -8.569 -5.105 19.871 1.00 97.69 86 VAL A O 1
ATOM 646 N N . LYS A 1 87 ? -9.489 -3.864 21.474 1.00 94.88 87 LYS A N 1
ATOM 647 C CA . LYS A 1 87 ? -9.831 -5.037 22.303 1.00 94.88 87 LYS A CA 1
ATOM 648 C C . LYS A 1 87 ? -11.044 -5.802 21.803 1.00 94.88 87 LYS A C 1
ATOM 650 O O . LYS A 1 87 ? -11.117 -7.011 21.978 1.00 94.88 87 LYS A O 1
ATOM 655 N N . ASN A 1 88 ? -11.975 -5.088 21.184 1.00 95.06 88 ASN A N 1
ATOM 656 C CA . ASN A 1 88 ? -13.174 -5.647 20.592 1.00 95.06 88 ASN A CA 1
ATOM 657 C C . ASN A 1 88 ? -13.277 -5.121 19.167 1.00 95.06 88 ASN A C 1
ATOM 659 O O . ASN A 1 88 ? -13.127 -3.921 18.944 1.00 95.06 88 ASN A O 1
ATOM 663 N N . PHE A 1 89 ? -13.550 -6.016 18.227 1.00 97.31 89 PHE A N 1
ATOM 664 C CA . PHE A 1 89 ? -13.784 -5.660 16.838 1.00 97.31 89 PHE A CA 1
ATOM 665 C C . PHE A 1 89 ? -14.800 -6.623 16.240 1.00 97.31 89 PHE A C 1
ATOM 667 O O . PHE A 1 89 ? -14.669 -7.841 16.385 1.00 97.31 89 PHE A O 1
ATOM 674 N N . ASN A 1 90 ? -15.823 -6.081 15.587 1.00 96.62 90 ASN A N 1
ATOM 675 C CA . ASN A 1 90 ? -16.804 -6.876 14.874 1.00 96.62 90 ASN A CA 1
ATOM 676 C C . ASN A 1 90 ? -16.507 -6.793 13.379 1.00 96.62 90 ASN A C 1
ATOM 678 O O . ASN A 1 90 ? -16.673 -5.749 12.760 1.00 96.62 90 ASN A O 1
ATOM 682 N N . MET A 1 91 ? -16.126 -7.917 12.773 1.00 95.25 91 MET A N 1
ATOM 683 C CA . MET A 1 91 ? -15.828 -7.988 11.341 1.00 95.25 91 MET A CA 1
ATOM 684 C C . MET A 1 91 ? -17.004 -7.530 10.455 1.00 95.25 91 MET A C 1
ATOM 686 O O . MET A 1 91 ? -16.793 -7.090 9.326 1.00 95.25 91 MET A O 1
ATOM 690 N N . ALA A 1 92 ? -18.245 -7.579 10.957 1.00 96.50 92 ALA A N 1
ATOM 691 C CA . ALA A 1 92 ? -19.413 -7.053 10.251 1.00 96.50 92 ALA A CA 1
ATOM 692 C C . ALA A 1 92 ? -19.386 -5.530 10.046 1.00 96.50 92 ALA A C 1
ATOM 694 O O . ALA A 1 92 ? -20.066 -5.048 9.137 1.00 96.50 92 ALA A O 1
ATOM 695 N N . ASP A 1 93 ? -18.601 -4.794 10.832 1.00 96.94 93 ASP A N 1
ATOM 696 C CA . ASP A 1 93 ? -18.494 -3.337 10.741 1.00 96.94 93 ASP A CA 1
ATOM 697 C C . ASP A 1 93 ? -17.833 -2.899 9.426 1.00 96.94 93 ASP A C 1
ATOM 699 O O . ASP A 1 93 ? -18.146 -1.832 8.896 1.00 96.94 93 ASP A O 1
ATOM 703 N N . PHE A 1 94 ? -17.027 -3.771 8.807 1.00 97.81 94 PHE A N 1
ATOM 704 C CA . PHE A 1 94 ? -16.500 -3.542 7.463 1.00 97.81 94 PHE A CA 1
ATOM 705 C C . PHE A 1 94 ? -17.585 -3.508 6.382 1.00 97.81 94 PHE A C 1
ATOM 707 O O . PHE A 1 94 ? -17.321 -2.997 5.304 1.00 97.81 94 PHE A O 1
ATOM 714 N N . ARG A 1 95 ? -18.805 -4.010 6.607 1.00 97.50 95 ARG A N 1
ATOM 715 C CA . ARG A 1 95 ? -19.804 -4.166 5.535 1.00 97.50 95 ARG A CA 1
ATOM 716 C C . ARG A 1 95 ? -20.030 -2.877 4.730 1.00 97.50 95 ARG A C 1
ATOM 718 O O . ARG A 1 95 ? -20.206 -1.789 5.282 1.00 97.50 95 ARG A O 1
ATOM 725 N N . GLY A 1 96 ? -20.125 -3.031 3.414 1.00 97.00 96 GLY A N 1
ATOM 726 C CA . GLY A 1 96 ? -20.402 -1.952 2.474 1.00 97.00 96 GLY A CA 1
ATOM 727 C C . GLY A 1 96 ? -19.133 -1.288 1.951 1.00 97.00 96 GLY A C 1
ATOM 728 O O . GLY A 1 96 ? -18.070 -1.901 1.897 1.00 97.00 96 GLY A O 1
ATOM 729 N N . LYS A 1 97 ? -19.279 -0.035 1.524 1.00 97.12 97 LYS A N 1
ATOM 730 C CA . LYS A 1 97 ? -18.231 0.722 0.838 1.00 97.12 97 LYS A CA 1
ATOM 731 C C . LYS A 1 97 ? -17.343 1.475 1.818 1.00 97.12 97 LYS A C 1
ATOM 733 O O . LYS A 1 97 ? -17.857 2.108 2.743 1.00 97.12 97 LYS A O 1
ATOM 738 N N . TRP A 1 98 ? -16.047 1.427 1.561 1.00 98.06 98 TRP A N 1
ATOM 739 C CA . TRP A 1 98 ? -15.011 2.146 2.286 1.00 98.06 98 TRP A CA 1
ATOM 740 C C . TRP A 1 98 ? -13.983 2.692 1.308 1.00 98.06 98 TRP A C 1
ATOM 742 O O . TRP A 1 98 ? -13.718 2.074 0.276 1.00 98.06 98 TRP A O 1
ATOM 752 N N . TYR A 1 99 ? -13.392 3.825 1.656 1.00 97.31 99 TYR A N 1
ATOM 753 C CA . TYR A 1 99 ? -12.286 4.409 0.916 1.00 97.31 99 TYR A CA 1
ATOM 754 C C . TYR A 1 99 ? -11.015 4.281 1.735 1.00 97.31 99 TYR A C 1
ATOM 756 O O . TYR A 1 99 ? -11.031 4.591 2.926 1.00 97.31 99 TYR A O 1
ATOM 764 N N . ILE A 1 100 ? -9.907 3.876 1.116 1.00 97.94 100 ILE A N 1
ATOM 765 C CA . ILE A 1 100 ? -8.599 4.173 1.705 1.00 97.94 100 ILE A CA 1
ATOM 766 C C . ILE A 1 100 ? -8.384 5.662 1.476 1.00 97.94 100 ILE A C 1
ATOM 768 O O . ILE A 1 100 ? -8.232 6.088 0.334 1.00 97.94 100 ILE A O 1
ATOM 772 N N . SER A 1 101 ? -8.453 6.453 2.546 1.00 96.94 101 SER A N 1
ATOM 773 C CA . SER A 1 101 ? -8.281 7.918 2.513 1.00 96.94 101 SER A CA 1
ATOM 774 C C . SER A 1 101 ? -6.876 8.371 2.918 1.00 96.94 101 SER A C 1
ATOM 776 O O . SER A 1 101 ? -6.522 9.542 2.772 1.00 96.94 101 SER A O 1
ATOM 778 N N . SER A 1 102 ? -6.085 7.455 3.479 1.00 98.06 102 SER A N 1
ATOM 779 C CA . SER A 1 102 ? -4.705 7.706 3.871 1.00 98.06 102 SER A CA 1
ATOM 780 C C . SER A 1 102 ? -3.922 6.398 3.984 1.00 98.06 102 SER A C 1
ATOM 782 O O . SER A 1 102 ? -4.473 5.402 4.460 1.00 98.06 102 SER A O 1
ATOM 784 N N . GLY A 1 103 ? -2.657 6.413 3.565 1.00 97.75 103 GLY A N 1
ATOM 785 C CA . GLY A 1 103 ? -1.796 5.237 3.472 1.00 97.75 103 GLY A CA 1
ATOM 786 C C . GLY A 1 103 ? -0.348 5.516 3.871 1.00 97.75 103 GLY A C 1
ATOM 787 O O . GLY A 1 103 ? 0.151 6.621 3.661 1.00 97.75 103 GLY A O 1
ATOM 788 N N . LEU A 1 104 ? 0.325 4.520 4.450 1.00 97.31 104 LEU A N 1
ATOM 789 C CA . LEU A 1 104 ? 1.724 4.614 4.876 1.00 97.31 104 LEU A CA 1
ATOM 790 C C . LEU A 1 104 ? 2.691 4.235 3.755 1.00 97.31 104 LEU A C 1
ATOM 792 O O . LEU A 1 104 ? 3.694 4.915 3.560 1.00 97.31 104 LEU A O 1
ATOM 796 N N . ASN A 1 105 ? 2.424 3.131 3.055 1.00 94.06 105 ASN A N 1
ATOM 797 C CA . ASN A 1 105 ? 3.324 2.614 2.037 1.00 94.06 105 ASN A CA 1
ATOM 798 C C . ASN A 1 105 ? 2.941 3.165 0.653 1.00 94.06 105 ASN A C 1
ATOM 800 O O . ASN A 1 105 ? 1.944 2.716 0.084 1.00 94.06 105 ASN A O 1
ATOM 804 N N . PRO A 1 106 ? 3.732 4.074 0.053 1.00 91.31 106 PRO A N 1
ATOM 805 C CA . PRO A 1 106 ? 3.398 4.691 -1.233 1.00 91.31 106 PRO A CA 1
ATOM 806 C C . PRO A 1 106 ? 3.294 3.701 -2.401 1.00 91.31 106 PRO A C 1
ATOM 808 O O . PRO A 1 106 ? 2.775 4.037 -3.461 1.00 91.31 106 PRO A O 1
ATOM 811 N N . THR A 1 107 ? 3.811 2.485 -2.235 1.00 86.81 107 THR A N 1
ATOM 812 C CA . THR A 1 107 ? 3.793 1.460 -3.281 1.00 86.81 107 THR A CA 1
ATOM 813 C C . THR A 1 107 ? 2.452 0.738 -3.361 1.00 86.81 107 THR A C 1
ATOM 815 O O . THR A 1 107 ? 2.052 0.322 -4.442 1.00 86.81 107 THR A O 1
ATOM 818 N N . PHE A 1 108 ? 1.755 0.593 -2.233 1.00 86.12 108 PHE A N 1
ATOM 819 C CA . PHE A 1 108 ? 0.547 -0.234 -2.137 1.00 86.12 108 PHE A CA 1
ATOM 820 C C . PHE A 1 108 ? -0.683 0.542 -1.650 1.00 86.12 108 PHE A C 1
ATOM 822 O O . PHE A 1 108 ? -1.809 0.183 -1.990 1.00 86.12 108 PHE A O 1
ATOM 829 N N . ASP A 1 109 ? -0.471 1.616 -0.885 1.00 92.06 109 ASP A N 1
ATOM 830 C CA . ASP A 1 109 ? -1.508 2.238 -0.056 1.00 92.06 109 ASP A CA 1
ATOM 831 C C . ASP A 1 109 ? -2.018 3.575 -0.614 1.00 92.06 109 ASP A C 1
ATOM 833 O O . ASP A 1 109 ? -2.928 4.174 -0.040 1.00 92.06 109 ASP A O 1
ATOM 837 N N . THR A 1 110 ? -1.398 4.103 -1.676 1.00 91.75 110 THR A N 1
ATOM 838 C CA . THR A 1 110 ? -1.579 5.510 -2.080 1.00 91.75 110 THR A CA 1
ATOM 839 C C . THR A 1 110 ? -2.045 5.686 -3.519 1.00 91.75 110 THR A C 1
ATOM 841 O O . THR A 1 110 ? -1.760 6.706 -4.143 1.00 91.75 110 THR A O 1
ATOM 844 N N . PHE A 1 111 ? -2.730 4.687 -4.071 1.00 90.44 111 PHE A N 1
ATOM 845 C CA . PHE A 1 111 ? -3.347 4.818 -5.388 1.00 90.44 111 PHE A CA 1
ATOM 846 C C . PHE A 1 111 ? -4.538 5.782 -5.350 1.00 90.44 111 PHE A C 1
ATOM 848 O O . PHE A 1 111 ? -5.190 5.961 -4.320 1.00 90.44 111 PHE A O 1
ATOM 855 N N . ASP A 1 112 ? -4.870 6.353 -6.503 1.00 87.12 112 ASP A N 1
ATOM 856 C CA . ASP A 1 112 ? -6.073 7.167 -6.633 1.00 87.12 112 ASP A CA 1
ATOM 857 C C . ASP A 1 112 ? -7.323 6.278 -6.667 1.00 87.12 112 ASP A C 1
ATOM 859 O O . ASP A 1 112 ? -7.318 5.157 -7.192 1.00 87.12 112 ASP A O 1
ATOM 863 N N . CYS A 1 113 ? -8.435 6.812 -6.162 1.00 89.31 113 CYS A N 1
ATOM 864 C CA . CYS A 1 113 ? -9.747 6.174 -6.165 1.00 89.31 113 CYS A CA 1
ATOM 865 C C . CYS A 1 113 ? -9.732 4.736 -5.612 1.00 89.31 113 CYS A C 1
ATOM 867 O O . CYS A 1 113 ? -10.080 3.779 -6.311 1.00 89.31 113 CYS A O 1
ATOM 869 N N . GLN A 1 114 ? -9.346 4.587 -4.347 1.00 92.31 114 GLN A N 1
ATOM 870 C CA . GLN A 1 114 ? -9.315 3.294 -3.663 1.00 92.31 114 GLN A CA 1
ATOM 871 C C . GLN A 1 114 ? -10.657 3.003 -2.989 1.00 92.31 114 GLN A C 1
ATOM 873 O O . GLN A 1 114 ? -10.818 3.182 -1.781 1.00 92.31 114 GLN A O 1
ATOM 878 N N . LEU A 1 115 ? -11.642 2.582 -3.784 1.00 93.88 115 LEU A N 1
ATOM 879 C CA . LEU A 1 115 ? -12.965 2.188 -3.299 1.00 93.88 115 LEU A CA 1
ATOM 880 C C . LEU A 1 115 ? -13.017 0.676 -3.093 1.00 93.88 115 LEU A C 1
ATOM 882 O O . LEU A 1 115 ? -13.000 -0.089 -4.055 1.00 93.88 115 LEU A O 1
ATOM 886 N N . HIS A 1 116 ? -13.156 0.250 -1.843 1.00 96.25 116 HIS A N 1
ATOM 887 C CA . HIS A 1 116 ? -13.264 -1.156 -1.475 1.00 96.25 116 HIS A CA 1
ATOM 888 C C . HIS A 1 116 ? -14.682 -1.465 -0.985 1.00 96.25 116 HIS A C 1
ATOM 890 O O . HIS A 1 116 ? -15.255 -0.738 -0.170 1.00 96.25 116 HIS A O 1
ATOM 896 N N . GLU A 1 117 ? -15.268 -2.550 -1.490 1.00 97.75 117 GLU A N 1
ATOM 897 C CA . GLU A 1 117 ? -16.587 -3.019 -1.070 1.00 97.75 117 GLU A CA 1
ATOM 898 C C . GLU A 1 117 ? -16.481 -4.361 -0.358 1.00 97.75 117 GLU A C 1
ATOM 900 O O . GLU A 1 117 ? -16.071 -5.375 -0.929 1.00 97.75 117 GLU A O 1
ATOM 905 N N . PHE A 1 118 ? -16.901 -4.362 0.900 1.00 98.12 118 PHE A N 1
ATOM 906 C CA . PHE A 1 118 ? -16.776 -5.499 1.789 1.00 98.12 118 PHE A CA 1
ATOM 907 C C . PHE A 1 118 ? -18.126 -6.148 2.064 1.00 98.12 118 PHE A C 1
ATOM 909 O O . PHE A 1 118 ? -19.155 -5.490 2.261 1.00 98.12 118 PHE A O 1
ATOM 916 N N . ARG A 1 119 ? -18.111 -7.473 2.160 1.00 97.88 119 ARG A N 1
ATOM 917 C CA . ARG A 1 119 ? -19.281 -8.289 2.487 1.00 97.88 119 ARG A CA 1
ATOM 918 C C . ARG A 1 119 ? -18.872 -9.489 3.327 1.00 97.88 119 ARG A C 1
ATOM 920 O O . ARG A 1 119 ? -17.735 -9.939 3.258 1.00 97.88 119 ARG A O 1
ATOM 927 N N . LEU A 1 120 ? -19.815 -10.019 4.098 1.00 97.56 120 LEU A N 1
ATOM 928 C CA . LEU A 1 120 ? -19.601 -11.255 4.845 1.00 97.56 120 LEU A CA 1
ATOM 929 C C . LEU A 1 120 ? -20.092 -12.455 4.034 1.00 97.56 120 LEU A C 1
ATOM 931 O O . LEU A 1 120 ? -21.206 -12.431 3.509 1.00 97.56 120 LEU A O 1
ATOM 935 N N . GLU A 1 121 ? -19.281 -13.506 3.981 1.00 96.06 121 GLU A N 1
ATOM 936 C CA . GLU A 1 121 ? -19.650 -14.838 3.498 1.00 96.06 121 GLU A CA 1
ATOM 937 C C . GLU A 1 121 ? -19.384 -15.851 4.615 1.00 96.06 121 GLU A C 1
ATOM 939 O O . GLU A 1 121 ? -18.263 -16.324 4.783 1.00 96.06 121 GLU A O 1
ATOM 944 N N . GLY A 1 122 ? -20.411 -16.167 5.410 1.00 93.25 122 GLY A N 1
ATOM 945 C CA . GLY A 1 122 ? -20.242 -17.027 6.584 1.00 93.25 122 GLY A CA 1
ATOM 946 C C . GLY A 1 122 ? -19.332 -16.377 7.629 1.00 93.25 122 GLY A C 1
ATOM 947 O O . GLY A 1 122 ? -19.651 -15.306 8.141 1.00 93.25 122 GLY A O 1
ATOM 948 N N . ASP A 1 123 ? -18.212 -17.032 7.926 1.00 92.38 123 ASP A N 1
ATOM 949 C CA . ASP A 1 123 ? -17.156 -16.594 8.847 1.00 92.38 123 ASP A CA 1
ATOM 950 C C . ASP A 1 123 ? -16.025 -15.813 8.153 1.00 92.38 123 ASP A C 1
ATOM 952 O O . ASP A 1 123 ? -14.990 -15.552 8.764 1.00 92.38 123 ASP A O 1
ATOM 956 N N . ARG A 1 124 ? -16.210 -15.430 6.883 1.00 96.25 124 ARG A N 1
ATOM 957 C CA . ARG A 1 124 ? -15.204 -14.719 6.088 1.00 96.25 124 ARG A CA 1
ATOM 958 C C . ARG A 1 124 ? -15.637 -13.304 5.749 1.00 96.25 124 ARG A C 1
ATOM 960 O O . ARG A 1 124 ? -16.784 -13.066 5.363 1.00 96.25 124 ARG A O 1
ATOM 967 N N . LEU A 1 125 ? -14.689 -12.378 5.805 1.00 97.75 125 LEU A N 1
ATOM 968 C CA . LEU A 1 125 ? -14.797 -11.062 5.190 1.00 97.75 125 LEU A CA 1
ATOM 969 C C . LEU A 1 125 ? -14.268 -11.142 3.762 1.00 97.75 125 LEU A C 1
ATOM 971 O O . LEU A 1 125 ? -13.100 -11.442 3.541 1.00 97.75 125 LEU A O 1
ATOM 975 N N . VAL A 1 126 ? -15.127 -10.863 2.791 1.00 97.75 126 VAL A N 1
ATOM 976 C CA . VAL A 1 126 ? -14.748 -10.768 1.383 1.00 97.75 126 VAL A CA 1
ATOM 977 C C . VAL A 1 126 ? -14.621 -9.302 1.016 1.00 97.75 126 VAL A C 1
ATOM 979 O O . VAL A 1 126 ? -15.597 -8.556 1.111 1.00 97.75 126 VAL A O 1
ATOM 982 N N . ALA A 1 127 ? -13.429 -8.912 0.585 1.00 96.38 127 ALA A N 1
ATOM 983 C CA . ALA A 1 127 ? -13.103 -7.566 0.155 1.00 96.38 127 ALA A CA 1
ATOM 984 C C . ALA A 1 127 ? -12.970 -7.542 -1.370 1.00 96.38 127 ALA A C 1
ATOM 986 O O . ALA A 1 127 ? -12.091 -8.198 -1.929 1.00 96.38 127 ALA A O 1
ATOM 987 N N . ASN A 1 128 ? -13.855 -6.807 -2.042 1.00 95.62 128 ASN A N 1
ATOM 988 C CA . ASN A 1 128 ? -13.701 -6.481 -3.455 1.00 95.62 128 ASN A CA 1
ATOM 989 C C . ASN A 1 128 ? -12.960 -5.149 -3.537 1.00 95.62 128 ASN A C 1
ATOM 991 O O . ASN A 1 128 ? -13.520 -4.097 -3.222 1.00 95.62 128 ASN A O 1
ATOM 995 N N . LEU A 1 129 ? -11.693 -5.219 -3.911 1.00 93.44 129 LEU A N 1
ATOM 996 C CA . LEU A 1 129 ? -10.798 -4.078 -3.989 1.00 93.44 129 LEU A CA 1
ATOM 997 C C . LEU A 1 129 ? -10.868 -3.485 -5.392 1.00 93.44 129 LEU A C 1
ATOM 999 O O . LEU A 1 129 ? -10.943 -4.234 -6.369 1.00 93.44 129 LEU A O 1
ATOM 1003 N N . ALA A 1 130 ? -10.815 -2.163 -5.494 1.00 91.44 130 ALA A N 1
ATOM 1004 C CA . ALA A 1 130 ? -10.681 -1.458 -6.756 1.00 91.44 130 ALA A CA 1
ATOM 1005 C C . ALA A 1 130 ? -9.810 -0.217 -6.564 1.00 91.44 130 ALA A C 1
ATOM 1007 O O . ALA A 1 130 ? -10.010 0.539 -5.613 1.00 91.44 130 ALA A O 1
ATOM 1008 N N . TRP A 1 131 ? -8.862 -0.011 -7.475 1.00 90.56 131 TRP A N 1
ATOM 1009 C CA . TRP A 1 131 ? -7.953 1.133 -7.451 1.00 90.56 131 TRP A CA 1
ATOM 1010 C C . TRP A 1 131 ? -7.553 1.559 -8.859 1.00 90.56 131 TRP A C 1
ATOM 1012 O O . TRP A 1 131 ? -7.699 0.796 -9.821 1.00 90.56 131 TRP A O 1
ATOM 1022 N N . ARG A 1 132 ? -7.067 2.796 -8.996 1.00 89.88 132 ARG A N 1
ATOM 1023 C CA . ARG A 1 132 ? -6.571 3.327 -10.267 1.00 89.88 132 ARG A CA 1
ATOM 1024 C C . ARG A 1 132 ? -5.054 3.353 -10.292 1.00 89.88 132 ARG A C 1
ATOM 1026 O O . ARG A 1 132 ? -4.418 3.924 -9.413 1.00 89.88 132 ARG A O 1
ATOM 1033 N N . ILE A 1 133 ? -4.491 2.769 -11.341 1.00 86.31 133 ILE A N 1
ATOM 1034 C CA . ILE A 1 133 ? -3.067 2.852 -11.646 1.00 86.31 133 ILE A CA 1
ATOM 1035 C C . ILE A 1 133 ? -2.873 4.008 -12.627 1.00 86.31 133 ILE A C 1
ATOM 1037 O O . ILE A 1 133 ? -3.453 3.954 -13.718 1.00 86.31 133 ILE A O 1
ATOM 1041 N N . PRO A 1 134 ? -2.080 5.033 -12.279 1.00 84.56 134 PRO A N 1
ATOM 1042 C CA . PRO A 1 134 ? -1.782 6.129 -13.188 1.00 84.56 134 PRO A CA 1
ATOM 1043 C C . PRO A 1 134 ? -0.914 5.644 -14.352 1.00 84.56 134 PRO A C 1
ATOM 1045 O O . PRO A 1 134 ? 0.012 4.851 -14.175 1.00 84.56 134 PRO A O 1
ATOM 1048 N N . THR A 1 135 ? -1.186 6.152 -15.549 1.00 81.75 135 THR A N 1
ATOM 1049 C CA . THR A 1 135 ? -0.377 5.879 -16.741 1.00 81.75 135 THR A CA 1
ATOM 1050 C C . THR A 1 135 ? 0.580 7.037 -17.042 1.00 81.75 135 THR A C 1
ATOM 1052 O O . THR A 1 135 ? 0.308 8.183 -16.669 1.00 81.75 135 THR A O 1
ATOM 1055 N N . PRO A 1 136 ? 1.701 6.787 -17.751 1.00 78.06 136 PRO A N 1
ATOM 1056 C CA . PRO A 1 136 ? 2.661 7.842 -18.101 1.00 78.06 136 PRO A CA 1
ATOM 1057 C C . PRO A 1 136 ? 2.052 9.015 -18.886 1.00 78.06 136 PRO A C 1
ATOM 1059 O O . PRO A 1 136 ? 2.531 10.145 -18.808 1.00 78.06 136 PRO A O 1
ATOM 1062 N N . ASP A 1 137 ? 0.966 8.766 -19.616 1.00 76.44 137 ASP A N 1
ATOM 1063 C CA . ASP A 1 137 ? 0.231 9.766 -20.386 1.00 76.44 137 ASP A CA 1
ATOM 1064 C C . ASP A 1 137 ? -0.863 10.492 -19.574 1.00 76.44 137 ASP A C 1
ATOM 1066 O O . ASP A 1 137 ? -1.831 11.000 -20.129 1.00 76.44 137 ASP A O 1
ATOM 1070 N N . SER A 1 138 ? -0.734 10.541 -18.244 1.00 79.94 138 SER A N 1
ATOM 1071 C CA . SER A 1 138 ? -1.683 11.202 -17.328 1.00 79.94 138 SER A CA 1
ATOM 1072 C C . SER A 1 138 ? -3.115 10.633 -17.348 1.00 79.94 138 SER A C 1
ATOM 1074 O O . SER A 1 138 ? -4.043 11.296 -16.883 1.00 79.94 138 SER A O 1
ATOM 1076 N N . GLY A 1 139 ? -3.302 9.429 -17.891 1.00 84.00 139 GLY A N 1
ATOM 1077 C CA . GLY A 1 139 ? -4.532 8.646 -17.771 1.00 84.00 139 GLY A CA 1
ATOM 1078 C C . GLY A 1 139 ? -4.477 7.668 -16.601 1.00 84.00 139 GLY A C 1
ATOM 1079 O O . GLY A 1 139 ? -3.640 7.793 -15.700 1.00 84.00 139 GLY A O 1
ATOM 1080 N N . PHE A 1 140 ? -5.373 6.680 -16.616 1.00 88.81 140 PHE A N 1
ATOM 1081 C CA . PHE A 1 140 ? -5.346 5.593 -15.640 1.00 88.81 140 PHE A CA 1
ATOM 1082 C C . PHE A 1 140 ? -6.003 4.308 -16.153 1.00 88.81 140 PHE A C 1
ATOM 1084 O O . PHE A 1 140 ? -6.898 4.333 -16.994 1.00 88.81 140 PHE A O 1
ATOM 1091 N N . PHE A 1 141 ? -5.642 3.179 -15.545 1.00 85.81 141 PHE A N 1
ATOM 1092 C CA . PHE A 1 141 ? -6.413 1.936 -15.628 1.00 85.81 141 PHE A CA 1
ATOM 1093 C C . PHE A 1 141 ? -7.009 1.592 -14.267 1.00 85.81 141 PHE A C 1
ATOM 1095 O O . PHE A 1 141 ? -6.404 1.865 -13.234 1.00 85.81 141 PHE A O 1
ATOM 1102 N N . THR A 1 142 ? -8.192 0.980 -14.247 1.00 87.81 142 THR A N 1
ATOM 1103 C CA . THR A 1 142 ? -8.768 0.436 -13.011 1.00 87.81 142 THR A CA 1
ATOM 1104 C C . THR A 1 142 ? -8.394 -1.030 -12.872 1.00 87.81 142 THR A C 1
ATOM 1106 O O . THR A 1 142 ? -8.654 -1.825 -13.775 1.00 87.81 142 THR A O 1
ATOM 1109 N N . ARG A 1 143 ? -7.823 -1.387 -11.724 1.00 86.75 143 ARG A N 1
ATOM 1110 C CA . ARG A 1 143 ? -7.621 -2.773 -11.302 1.00 86.75 143 ARG A CA 1
ATOM 1111 C C . ARG A 1 143 ? -8.600 -3.127 -10.204 1.00 86.75 143 ARG A C 1
ATOM 1113 O O . ARG A 1 143 ? -9.181 -2.252 -9.561 1.00 86.75 143 ARG A O 1
ATOM 1120 N N . GLY A 1 144 ? -8.750 -4.423 -9.987 1.00 87.94 144 GLY A N 1
ATOM 1121 C CA . GLY A 1 144 ? -9.428 -4.931 -8.817 1.00 87.94 144 GLY A CA 1
ATOM 1122 C C . GLY A 1 144 ? -8.936 -6.313 -8.439 1.00 87.94 144 GLY A C 1
ATOM 1123 O O . GLY A 1 144 ? -8.369 -7.037 -9.254 1.00 87.94 144 GLY A O 1
ATOM 1124 N N . ALA A 1 145 ? -9.173 -6.665 -7.185 1.00 89.81 145 ALA A N 1
ATOM 1125 C CA . ALA A 1 145 ? -8.829 -7.961 -6.625 1.00 89.81 145 ALA A CA 1
ATOM 1126 C C . ALA A 1 145 ? -9.905 -8.388 -5.628 1.00 89.81 145 ALA A C 1
ATOM 1128 O O . ALA A 1 145 ? -10.624 -7.556 -5.073 1.00 89.81 145 ALA A O 1
ATOM 1129 N N . VAL A 1 146 ? -10.014 -9.694 -5.394 1.00 92.38 146 VAL A N 1
ATOM 1130 C CA . VAL A 1 146 ? -10.880 -10.234 -4.346 1.00 92.38 146 VAL A CA 1
ATOM 1131 C C . VAL A 1 146 ? -10.010 -10.882 -3.291 1.00 92.38 146 VAL A C 1
ATOM 1133 O O . VAL A 1 146 ? -9.347 -11.881 -3.559 1.00 92.38 146 VAL A O 1
ATOM 1136 N N . GLN A 1 147 ? -10.068 -10.342 -2.082 1.00 94.56 147 GLN A N 1
ATOM 1137 C CA . GLN A 1 147 ? -9.386 -10.890 -0.920 1.00 94.56 147 GLN A CA 1
ATOM 1138 C C . GLN A 1 147 ? -10.393 -11.472 0.068 1.00 94.56 147 GLN A C 1
ATOM 1140 O O . GLN A 1 147 ? -11.543 -11.027 0.148 1.00 94.56 147 GLN A O 1
ATOM 1145 N N . ARG A 1 148 ? -9.976 -12.506 0.801 1.00 96.38 148 ARG A N 1
ATOM 1146 C CA . ARG A 1 148 ? -10.820 -13.188 1.786 1.00 96.38 148 ARG A CA 1
ATOM 1147 C C . ARG A 1 148 ? -10.072 -13.292 3.099 1.00 96.38 148 ARG A C 1
ATOM 1149 O O . ARG A 1 148 ? -9.015 -13.904 3.149 1.00 96.38 148 ARG A O 1
ATOM 1156 N N . PHE A 1 149 ? -10.660 -12.730 4.143 1.00 97.75 149 PHE A N 1
ATOM 1157 C CA . PHE A 1 149 ? -10.085 -12.699 5.475 1.00 97.75 149 PHE A CA 1
ATOM 1158 C C . PHE A 1 149 ? -10.909 -13.531 6.452 1.00 97.75 149 PHE A C 1
ATOM 1160 O O . PHE A 1 149 ? -12.141 -13.545 6.382 1.00 97.75 149 PHE A O 1
ATOM 1167 N N . VAL A 1 150 ? -10.226 -14.184 7.386 1.00 97.75 150 VAL A N 1
ATOM 1168 C CA . VAL A 1 150 ? -10.813 -14.886 8.531 1.00 97.75 150 VAL A CA 1
ATOM 1169 C C . VAL A 1 150 ? -10.363 -14.184 9.805 1.00 97.75 150 VAL A C 1
ATOM 1171 O O . VAL A 1 150 ? -9.175 -13.936 9.985 1.00 97.75 150 VAL A O 1
ATOM 1174 N N . GLN A 1 151 ? -11.301 -13.855 10.688 1.00 97.94 151 GLN A N 1
ATOM 1175 C CA . GLN A 1 151 ? -10.993 -13.225 11.972 1.00 97.94 151 GLN A CA 1
ATOM 1176 C C . GLN A 1 151 ? -10.374 -14.239 12.950 1.00 97.94 151 GLN A C 1
ATOM 1178 O O . GLN A 1 151 ? -10.859 -15.367 13.057 1.00 97.94 151 GLN A O 1
ATOM 1183 N N . ASP A 1 152 ? -9.337 -13.841 13.690 1.00 97.19 152 ASP A N 1
ATOM 1184 C CA . ASP A 1 152 ? -8.762 -14.675 14.748 1.00 97.19 152 ASP A CA 1
ATOM 1185 C C . ASP A 1 152 ? -9.782 -14.871 15.891 1.00 97.19 152 ASP A C 1
ATOM 1187 O O . ASP A 1 152 ? -10.335 -13.893 16.409 1.00 97.19 152 ASP A O 1
ATOM 1191 N N . PRO A 1 153 ? -10.039 -16.118 16.330 1.00 95.00 153 PRO A N 1
ATOM 1192 C CA . PRO A 1 153 ? -11.055 -16.403 17.343 1.00 95.00 153 PRO A CA 1
ATOM 1193 C C . PRO A 1 153 ? -10.675 -15.929 18.755 1.00 95.00 153 PRO A C 1
ATOM 1195 O O . PRO A 1 153 ? -11.548 -15.784 19.610 1.00 95.00 153 PRO A O 1
ATOM 1198 N N . SER A 1 154 ? -9.385 -15.725 19.023 1.00 95.69 154 SER A N 1
ATOM 1199 C CA . SER A 1 154 ? -8.838 -15.290 20.312 1.00 95.69 154 SER A CA 1
ATOM 1200 C C . SER A 1 154 ? -8.505 -13.796 20.351 1.00 95.69 154 SER A C 1
ATOM 1202 O O . SER A 1 154 ? -8.493 -13.197 21.427 1.00 95.69 154 SER A O 1
ATOM 1204 N N . GLN A 1 155 ? -8.263 -13.187 19.189 1.00 96.50 155 GLN A N 1
ATOM 1205 C CA . GLN A 1 155 ? -7.883 -11.787 19.025 1.00 96.50 155 GLN A CA 1
ATOM 1206 C C . GLN A 1 155 ? -8.721 -11.132 17.917 1.00 96.50 155 GLN A C 1
ATOM 1208 O O . GLN A 1 155 ? -8.266 -11.030 16.781 1.00 96.50 155 GLN A O 1
ATOM 1213 N N . PRO A 1 156 ? -9.921 -10.608 18.231 1.00 96.44 156 PRO A N 1
ATOM 1214 C CA . PRO A 1 156 ? -10.855 -10.091 17.224 1.00 96.44 156 PRO A CA 1
ATOM 1215 C C . PRO A 1 156 ? -10.290 -8.985 16.316 1.00 96.44 156 PRO A C 1
ATOM 1217 O O . PRO A 1 156 ? -10.804 -8.749 15.227 1.00 96.44 156 PRO A O 1
ATOM 1220 N N . ALA A 1 157 ? -9.240 -8.288 16.744 1.00 97.75 157 ALA A N 1
ATOM 1221 C CA . ALA A 1 157 ? -8.563 -7.268 15.950 1.00 97.75 157 ALA A CA 1
ATOM 1222 C C . ALA A 1 157 ? -7.585 -7.822 14.902 1.00 97.75 157 ALA A C 1
ATOM 1224 O O . ALA A 1 157 ? -6.913 -7.027 14.251 1.00 97.75 157 ALA A O 1
ATOM 1225 N N . ILE A 1 158 ? -7.464 -9.143 14.757 1.00 98.44 158 ILE A N 1
ATOM 1226 C CA . ILE A 1 158 ? -6.565 -9.772 13.790 1.00 98.44 158 ILE A CA 1
ATOM 1227 C C . ILE A 1 158 ? -7.391 -10.508 12.741 1.00 98.44 158 ILE A C 1
ATOM 1229 O O . ILE A 1 158 ? -8.310 -11.259 13.070 1.00 98.44 158 ILE A O 1
ATOM 1233 N N . LEU A 1 159 ? -7.080 -10.260 11.473 1.00 98.38 159 LEU A N 1
ATOM 1234 C CA . LEU A 1 159 ? -7.722 -10.889 10.329 1.00 98.38 159 LEU A CA 1
ATOM 1235 C C . LEU A 1 159 ? -6.648 -11.487 9.414 1.00 98.38 159 LEU A C 1
ATOM 1237 O O . LEU A 1 159 ? -5.685 -10.812 9.067 1.00 98.38 159 LEU A O 1
ATOM 1241 N N . TYR A 1 160 ? -6.834 -12.736 8.999 1.00 98.12 160 TYR A N 1
ATOM 1242 C CA . TYR A 1 160 ? -5.876 -13.490 8.193 1.00 98.12 160 TYR A CA 1
ATOM 1243 C C . TYR A 1 160 ? -6.400 -13.728 6.783 1.00 98.12 160 TYR A C 1
ATOM 1245 O O . TYR A 1 160 ? -7.475 -14.308 6.614 1.00 98.12 160 TYR A O 1
ATOM 1253 N N . ASN A 1 161 ? -5.625 -13.340 5.775 1.00 96.94 161 ASN A N 1
ATOM 1254 C CA . ASN A 1 161 ? -5.822 -13.732 4.385 1.00 96.94 161 ASN A CA 1
ATOM 1255 C C . ASN A 1 161 ? -4.658 -14.625 3.947 1.00 96.94 161 ASN A C 1
ATOM 1257 O O . ASN A 1 161 ? -3.606 -14.142 3.528 1.00 96.94 161 ASN A O 1
ATOM 1261 N N . HIS A 1 162 ? -4.842 -15.938 4.081 1.00 94.75 162 HIS A N 1
ATOM 1262 C CA . HIS A 1 162 ? -3.844 -16.965 3.762 1.00 94.75 162 HIS A CA 1
ATOM 1263 C C . HIS A 1 162 ? -4.313 -17.863 2.613 1.00 94.75 162 HIS A C 1
ATOM 1265 O O . HIS A 1 162 ? -5.454 -17.777 2.162 1.00 94.75 162 HIS A O 1
ATOM 1271 N N . ASP A 1 163 ? -3.419 -18.751 2.170 1.00 87.06 163 ASP A N 1
ATOM 1272 C CA . ASP A 1 163 ? -3.693 -19.810 1.189 1.00 87.06 163 ASP A CA 1
ATOM 1273 C C . ASP A 1 163 ? -4.133 -19.300 -0.195 1.00 87.06 163 ASP A C 1
ATOM 1275 O O . ASP A 1 163 ? -4.914 -19.941 -0.900 1.00 87.06 163 ASP A O 1
ATOM 1279 N N . ASN A 1 164 ? -3.617 -18.139 -0.605 1.00 89.19 164 ASN A N 1
ATOM 1280 C CA . ASN A 1 164 ? -3.869 -17.594 -1.935 1.00 89.19 164 ASN A CA 1
ATOM 1281 C C . ASN A 1 164 ? -3.087 -18.373 -3.001 1.00 89.19 164 ASN A C 1
ATOM 1283 O O . ASN A 1 164 ? -1.901 -18.644 -2.833 1.00 89.19 164 ASN A O 1
ATOM 1287 N N . GLU A 1 165 ? -3.741 -18.711 -4.115 1.00 85.44 165 GLU A N 1
ATOM 1288 C CA . GLU A 1 165 ? -3.137 -19.535 -5.174 1.00 85.44 165 GLU A CA 1
ATOM 1289 C C . GLU A 1 165 ? -2.018 -18.798 -5.923 1.00 85.44 165 GLU A C 1
ATOM 1291 O O . GLU A 1 165 ? -0.943 -19.349 -6.154 1.00 85.44 165 GLU A O 1
ATOM 1296 N N . TYR A 1 166 ? -2.249 -17.534 -6.286 1.00 82.88 166 TYR A N 1
ATOM 1297 C CA . TYR A 1 166 ? -1.252 -16.729 -6.986 1.00 82.88 166 TYR A CA 1
ATOM 1298 C C . TYR A 1 166 ? -0.130 -16.302 -6.032 1.00 82.88 166 TYR A C 1
ATOM 1300 O O . TYR A 1 166 ? -0.387 -15.688 -4.998 1.00 82.88 166 TYR A O 1
ATOM 1308 N N . LEU A 1 167 ? 1.119 -16.633 -6.380 1.00 79.50 167 LEU A N 1
ATOM 1309 C CA . LEU A 1 167 ? 2.349 -16.300 -5.637 1.00 79.50 167 LEU A CA 1
ATOM 1310 C C . LEU A 1 167 ? 2.378 -16.708 -4.149 1.00 79.50 167 LEU A C 1
ATOM 1312 O O . LEU A 1 167 ? 3.259 -16.256 -3.411 1.00 79.50 167 LEU A O 1
ATOM 1316 N N . HIS A 1 168 ? 1.441 -17.555 -3.709 1.00 91.12 168 HIS A N 1
ATOM 1317 C CA . HIS A 1 168 ? 1.309 -18.032 -2.329 1.00 91.12 168 HIS A CA 1
ATOM 1318 C C . HIS A 1 168 ? 1.322 -16.903 -1.289 1.00 91.12 168 HIS A C 1
ATOM 1320 O O . HIS A 1 168 ? 1.926 -17.037 -0.220 1.00 91.12 168 HIS A O 1
ATOM 1326 N N . TYR A 1 169 ? 0.705 -15.764 -1.622 1.00 91.94 169 TYR A N 1
ATOM 1327 C CA . TYR A 1 169 ? 0.766 -14.597 -0.753 1.00 91.94 169 TYR A CA 1
ATOM 1328 C C . TYR A 1 169 ? -0.093 -14.767 0.506 1.00 91.94 169 TYR A C 1
ATOM 1330 O O . TYR A 1 169 ? -1.114 -15.463 0.522 1.00 91.94 169 TYR A O 1
ATOM 1338 N N . GLN A 1 170 ? 0.336 -14.097 1.567 1.00 95.69 170 GLN A N 1
ATOM 1339 C CA . GLN A 1 170 ? -0.358 -13.983 2.840 1.00 95.69 170 GLN A CA 1
ATOM 1340 C C . GLN A 1 170 ? -0.424 -12.515 3.236 1.00 95.69 170 GLN A C 1
ATOM 1342 O O . GLN A 1 170 ? 0.560 -11.797 3.059 1.00 95.69 170 GLN A O 1
ATOM 1347 N N . ASP A 1 171 ? -1.563 -12.088 3.766 1.00 96.19 171 ASP A N 1
ATOM 1348 C CA . ASP A 1 171 ? -1.778 -10.725 4.242 1.00 96.19 171 ASP A CA 1
ATOM 1349 C C . ASP A 1 171 ? -2.529 -10.744 5.580 1.00 96.19 171 ASP A C 1
ATOM 1351 O O . ASP A 1 171 ? -3.673 -11.199 5.666 1.00 96.19 171 ASP A O 1
ATOM 1355 N N . ASP A 1 172 ? -1.852 -10.283 6.627 1.00 98.19 172 ASP A N 1
ATOM 1356 C CA . ASP A 1 172 ? -2.347 -10.253 7.998 1.00 98.19 172 ASP A CA 1
ATOM 1357 C C . ASP A 1 172 ? -2.705 -8.820 8.358 1.00 98.19 172 ASP A C 1
ATOM 1359 O O . ASP A 1 172 ? -1.854 -7.929 8.331 1.00 98.19 172 ASP A O 1
ATOM 1363 N N . TRP A 1 173 ? -3.962 -8.598 8.724 1.00 98.62 173 TRP A N 1
ATOM 1364 C CA . TRP A 1 173 ? -4.476 -7.300 9.137 1.00 98.62 173 TRP A CA 1
ATOM 1365 C C . TRP A 1 173 ? -4.594 -7.222 10.652 1.00 98.62 173 TRP A C 1
ATOM 1367 O O . TRP A 1 173 ? -5.106 -8.128 11.308 1.00 98.62 173 TRP A O 1
ATOM 1377 N N . TYR A 1 174 ? -4.178 -6.083 11.189 1.00 98.75 174 TYR A N 1
ATOM 1378 C CA . TYR A 1 174 ? -4.175 -5.744 12.601 1.00 98.75 174 TYR A CA 1
ATOM 1379 C C . TYR A 1 174 ? -4.913 -4.418 12.785 1.00 98.75 174 TYR A C 1
ATOM 1381 O O . TYR A 1 174 ? -4.466 -3.368 12.321 1.00 98.75 174 TYR A O 1
ATOM 1389 N N . ILE A 1 175 ? -6.061 -4.450 13.456 1.00 98.75 175 ILE A N 1
ATOM 1390 C CA . ILE A 1 175 ? -6.887 -3.260 13.665 1.00 98.75 175 ILE A CA 1
ATOM 1391 C C . ILE A 1 175 ? -6.321 -2.448 14.837 1.00 98.75 175 ILE A C 1
ATOM 1393 O O . ILE A 1 175 ? -6.464 -2.827 16.004 1.00 98.75 175 ILE A O 1
ATOM 1397 N N . LEU A 1 176 ? -5.675 -1.323 14.521 1.00 98.75 176 LEU A N 1
ATOM 1398 C CA . LEU A 1 176 ? -5.043 -0.440 15.507 1.00 98.75 176 LEU A CA 1
ATOM 1399 C C . LEU A 1 176 ? -6.060 0.460 16.205 1.00 98.75 176 LEU A C 1
ATOM 1401 O O . LEU A 1 176 ? -5.991 0.688 17.410 1.00 98.75 176 LEU A O 1
ATOM 1405 N N . SER A 1 177 ? -7.012 0.983 15.436 1.00 98.56 177 SER A N 1
ATOM 1406 C CA . SER A 1 177 ? -8.084 1.835 15.940 1.00 98.56 177 SER A CA 1
ATOM 1407 C C . SER A 1 177 ? -9.314 1.712 15.054 1.00 98.56 177 SER A C 1
ATOM 1409 O O . SER A 1 177 ? -9.206 1.439 13.861 1.00 98.56 177 SER A O 1
ATOM 1411 N N . SER A 1 178 ? -10.494 1.893 15.634 1.00 98.25 178 SER A N 1
ATOM 1412 C CA . SER A 1 178 ? -11.760 1.820 14.912 1.00 98.25 178 SER A CA 1
ATOM 1413 C C . SER A 1 178 ? -12.829 2.603 15.658 1.00 98.25 178 SER A C 1
ATOM 1415 O O . SER A 1 178 ? -12.915 2.528 16.886 1.00 98.25 178 SER A O 1
ATOM 1417 N N . LYS A 1 179 ? -13.681 3.309 14.915 1.00 97.88 179 LYS A N 1
ATOM 1418 C CA . LYS A 1 179 ? -14.869 3.985 15.442 1.00 97.88 179 LYS A CA 1
ATOM 1419 C C . LYS A 1 179 ? -16.020 3.792 14.462 1.00 97.88 179 LYS A C 1
ATOM 1421 O O . LYS A 1 179 ? -15.910 4.189 13.307 1.00 97.88 179 LYS A O 1
ATOM 1426 N N . ILE A 1 180 ? -17.100 3.176 14.942 1.00 97.38 180 ILE A N 1
ATOM 1427 C CA . ILE A 1 180 ? -18.262 2.792 14.134 1.00 97.38 180 ILE A CA 1
ATOM 1428 C C . ILE A 1 180 ? -19.523 3.288 14.840 1.00 97.38 180 ILE A C 1
ATOM 1430 O O . ILE A 1 180 ? -20.018 2.671 15.783 1.00 97.38 180 ILE A O 1
ATOM 1434 N N . GLU A 1 181 ? -20.017 4.443 14.407 1.00 95.75 181 GLU A N 1
ATOM 1435 C CA . GLU A 1 181 ? -21.222 5.103 14.916 1.00 95.75 181 GLU A CA 1
ATOM 1436 C C . GLU A 1 181 ? -22.310 5.242 13.836 1.00 95.75 181 GLU A C 1
ATOM 1438 O O . GLU A 1 181 ? -23.362 5.830 14.098 1.00 95.75 181 GLU A O 1
ATOM 1443 N N . ASN A 1 182 ? -22.092 4.664 12.649 1.00 93.19 182 ASN A N 1
ATOM 1444 C CA . ASN A 1 182 ? -22.898 4.829 11.438 1.00 93.19 182 ASN A CA 1
ATOM 1445 C C . ASN A 1 182 ? -22.962 6.293 10.980 1.00 93.19 182 ASN A C 1
ATOM 1447 O O . ASN A 1 182 ? -24.035 6.811 10.659 1.00 93.19 182 ASN A O 1
ATOM 1451 N N . LYS A 1 183 ? -21.805 6.959 10.980 1.00 93.56 183 LYS A N 1
ATOM 1452 C CA . LYS A 1 183 ? -21.620 8.347 10.544 1.00 93.56 183 LYS A CA 1
ATOM 1453 C C . LYS A 1 183 ? -20.554 8.440 9.453 1.00 93.56 183 LYS A C 1
ATOM 1455 O O . LYS A 1 183 ? -19.807 7.496 9.209 1.00 93.56 183 LYS A O 1
ATOM 1460 N N . ASP A 1 184 ? -20.465 9.602 8.812 1.00 90.31 184 ASP A N 1
ATOM 1461 C CA . ASP A 1 184 ? -19.474 9.855 7.758 1.00 90.31 184 ASP A CA 1
ATOM 1462 C C . ASP A 1 184 ? -18.026 9.838 8.286 1.00 90.31 184 ASP A C 1
ATOM 1464 O O . ASP A 1 184 ? -17.100 9.567 7.519 1.00 90.31 184 ASP A O 1
ATOM 1468 N N . ASP A 1 185 ? -17.832 10.092 9.589 1.00 94.25 185 ASP A N 1
ATOM 1469 C CA . ASP A 1 185 ? -16.537 10.038 10.279 1.00 94.25 185 ASP A CA 1
ATOM 1470 C C . ASP A 1 185 ? -16.155 8.638 10.789 1.00 94.25 185 ASP A C 1
ATOM 1472 O O . ASP A 1 185 ? -15.123 8.491 11.447 1.00 94.25 185 ASP A O 1
ATOM 1476 N N . ASP A 1 186 ? -16.955 7.612 10.487 1.00 98.12 186 ASP A N 1
ATOM 1477 C CA . ASP A 1 186 ? -16.603 6.229 10.796 1.00 98.12 186 ASP A CA 1
ATOM 1478 C C . ASP A 1 186 ? -15.304 5.840 10.081 1.00 98.12 186 ASP A C 1
ATOM 1480 O O . ASP A 1 186 ? -15.109 6.124 8.889 1.00 98.12 186 ASP A O 1
ATOM 1484 N N . TYR A 1 187 ? -14.426 5.154 10.812 1.00 98.69 187 TYR A N 1
ATOM 1485 C CA . TYR A 1 187 ? -13.118 4.752 10.311 1.00 98.69 187 TYR A CA 1
ATOM 1486 C C . TYR A 1 187 ? -12.637 3.432 10.905 1.00 98.69 187 TYR A C 1
ATOM 1488 O O . TYR A 1 187 ? -12.992 3.066 12.030 1.00 98.69 187 TYR A O 1
ATOM 1496 N N . ILE A 1 188 ? -11.773 2.754 10.152 1.00 98.81 188 ILE A N 1
ATOM 1497 C CA . ILE A 1 188 ? -11.028 1.574 10.587 1.00 98.81 188 ILE A CA 1
ATOM 1498 C C . ILE A 1 188 ? -9.570 1.766 10.167 1.00 98.81 188 ILE A C 1
ATOM 1500 O O . ILE A 1 188 ? -9.264 1.904 8.983 1.00 98.81 188 ILE A O 1
ATOM 1504 N N . PHE A 1 189 ? -8.665 1.788 11.142 1.00 98.81 189 PHE A N 1
ATOM 1505 C CA . PHE A 1 189 ? -7.232 1.920 10.919 1.00 98.81 189 PHE A CA 1
ATOM 1506 C C . PHE A 1 189 ? -6.572 0.542 10.970 1.00 98.81 189 PHE A C 1
ATOM 1508 O O . PHE A 1 189 ? -6.487 -0.087 12.029 1.00 98.81 189 PHE A O 1
ATOM 1515 N N . VAL A 1 190 ? -6.119 0.084 9.807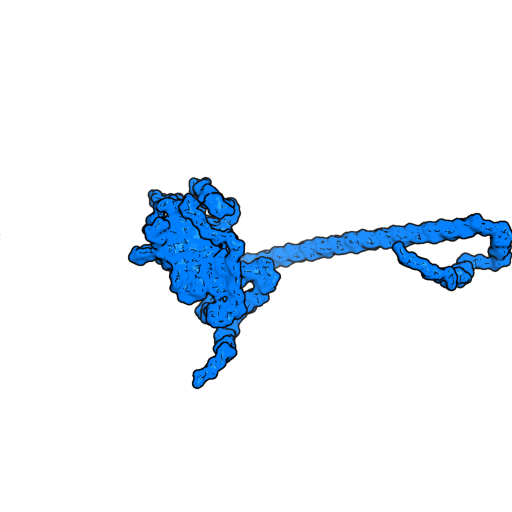 1.00 98.75 190 VAL A N 1
ATOM 1516 C CA . VAL A 1 190 ? -5.514 -1.229 9.602 1.00 98.75 190 VAL A CA 1
ATOM 1517 C C . VAL A 1 190 ? -4.010 -1.070 9.452 1.00 98.75 190 VAL A C 1
ATOM 1519 O O . VAL A 1 190 ? -3.541 -0.339 8.586 1.00 98.75 190 VAL A O 1
ATOM 1522 N N . TYR A 1 191 ? -3.253 -1.788 10.265 1.00 98.75 191 TYR A N 1
ATOM 1523 C CA . TYR A 1 191 ? -1.861 -2.114 9.987 1.00 98.75 191 TYR A CA 1
ATOM 1524 C C . TYR A 1 191 ? -1.818 -3.483 9.329 1.00 98.75 191 TYR A C 1
ATOM 1526 O O . TYR A 1 191 ? -2.526 -4.382 9.780 1.00 98.75 191 TYR A O 1
ATOM 1534 N N . TYR A 1 192 ? -1.009 -3.658 8.292 1.00 98.19 192 TYR A N 1
ATOM 1535 C CA . TYR A 1 192 ? -0.903 -4.950 7.632 1.00 98.19 192 TYR A CA 1
ATOM 1536 C C . TYR A 1 192 ? 0.542 -5.385 7.453 1.00 98.19 192 TYR A C 1
ATOM 1538 O O . TYR A 1 192 ? 1.468 -4.575 7.335 1.00 98.19 192 TYR A O 1
ATOM 1546 N N . ARG A 1 193 ? 0.718 -6.701 7.439 1.00 97.25 193 ARG A N 1
ATOM 1547 C CA . ARG A 1 193 ? 1.988 -7.358 7.165 1.00 97.25 193 ARG A CA 1
ATOM 1548 C C . ARG A 1 193 ? 1.711 -8.555 6.280 1.00 97.25 193 ARG A C 1
ATOM 1550 O O . ARG A 1 193 ? 0.840 -9.363 6.583 1.00 97.25 193 ARG A O 1
ATOM 1557 N N . GLY A 1 194 ? 2.515 -8.722 5.247 1.00 95.06 194 GLY A N 1
ATOM 1558 C CA . GLY A 1 194 ? 2.394 -9.864 4.373 1.00 95.06 194 GLY A CA 1
ATOM 1559 C C . GLY A 1 194 ? 3.717 -10.420 3.891 1.00 95.06 194 GLY A C 1
ATOM 1560 O O . GLY A 1 194 ? 4.817 -9.945 4.195 1.00 95.06 194 GLY A O 1
ATOM 1561 N N . ARG A 1 195 ? 3.582 -11.525 3.172 1.00 94.81 195 ARG A N 1
ATOM 1562 C CA . ARG A 1 195 ? 4.686 -12.255 2.561 1.00 94.81 195 ARG A CA 1
ATOM 1563 C C . ARG A 1 195 ? 4.194 -13.026 1.354 1.00 94.81 195 ARG A C 1
ATOM 1565 O O . ARG A 1 195 ? 3.055 -13.478 1.329 1.00 94.81 195 ARG A O 1
ATOM 1572 N N . ASN A 1 196 ? 5.064 -13.228 0.382 1.00 92.81 196 ASN A N 1
ATOM 1573 C CA . ASN A 1 196 ? 4.816 -14.089 -0.766 1.00 92.81 196 ASN A CA 1
ATOM 1574 C C . ASN A 1 196 ? 6.123 -14.768 -1.207 1.00 92.81 196 ASN A C 1
ATOM 1576 O O . ASN A 1 196 ? 7.142 -14.724 -0.511 1.00 92.81 196 ASN A O 1
ATOM 1580 N N . ASP A 1 197 ? 6.102 -15.410 -2.371 1.00 90.81 197 ASP A N 1
ATOM 1581 C CA . ASP A 1 197 ? 7.283 -16.069 -2.928 1.00 90.81 197 ASP A CA 1
ATOM 1582 C C . ASP A 1 197 ? 8.451 -15.121 -3.280 1.00 90.81 197 ASP A C 1
ATOM 1584 O O . ASP A 1 197 ? 9.587 -15.595 -3.367 1.00 90.81 197 ASP A O 1
ATOM 1588 N N . ALA A 1 198 ? 8.192 -13.821 -3.474 1.00 88.94 198 ALA A N 1
ATOM 1589 C CA . ALA A 1 198 ? 9.174 -12.807 -3.874 1.00 88.94 198 ALA A CA 1
ATOM 1590 C C . ALA A 1 198 ? 9.675 -11.936 -2.712 1.00 88.94 198 ALA A C 1
ATOM 1592 O O . ALA A 1 198 ? 10.823 -11.497 -2.730 1.00 88.94 198 ALA A O 1
ATOM 1593 N N . TRP A 1 199 ? 8.853 -11.686 -1.694 1.00 91.69 199 TRP A N 1
ATOM 1594 C CA . TRP A 1 199 ? 9.182 -10.798 -0.585 1.00 91.69 199 TRP A CA 1
ATOM 1595 C C . TRP A 1 199 ? 8.521 -11.272 0.709 1.00 91.69 199 TRP A C 1
ATOM 1597 O O . TRP A 1 199 ? 7.313 -11.478 0.782 1.00 91.69 199 TRP A O 1
ATOM 1607 N N . ASP A 1 200 ? 9.339 -11.455 1.739 1.00 92.56 200 ASP A N 1
ATOM 1608 C CA . ASP A 1 200 ? 8.932 -11.749 3.106 1.00 92.56 200 ASP A CA 1
ATOM 1609 C C . ASP A 1 200 ? 8.984 -10.462 3.933 1.00 92.56 200 ASP A C 1
ATOM 1611 O O . ASP A 1 200 ? 10.053 -9.871 4.053 1.00 92.56 200 ASP A O 1
ATOM 1615 N N . GLY A 1 201 ? 7.853 -10.013 4.480 1.00 91.56 201 GLY A N 1
ATOM 1616 C CA . GLY A 1 201 ? 7.808 -8.823 5.335 1.00 91.56 201 GLY A CA 1
ATOM 1617 C C . GLY A 1 201 ? 7.489 -7.515 4.613 1.00 91.56 201 GLY A C 1
ATOM 1618 O O . GLY A 1 201 ? 7.913 -6.458 5.078 1.00 91.56 201 GLY A O 1
ATOM 1619 N N . TYR A 1 202 ? 6.734 -7.560 3.509 1.00 93.50 202 TYR A N 1
ATOM 1620 C CA . TYR A 1 202 ? 6.061 -6.345 3.053 1.00 93.50 202 TYR A CA 1
ATOM 1621 C C . TYR A 1 202 ? 4.995 -5.933 4.062 1.00 93.50 202 TYR A C 1
ATOM 1623 O O . TYR A 1 202 ? 4.464 -6.757 4.809 1.00 93.50 202 TYR A O 1
ATOM 1631 N N . GLY A 1 203 ? 4.676 -4.651 4.097 1.00 96.00 203 GLY A N 1
ATOM 1632 C CA . GLY A 1 203 ? 3.681 -4.141 5.016 1.00 96.00 203 GLY A CA 1
ATOM 1633 C C . GLY A 1 203 ? 3.418 -2.667 4.801 1.00 96.00 203 GLY A C 1
ATOM 1634 O O . GLY A 1 203 ? 4.008 -2.016 3.934 1.00 96.00 203 GLY A O 1
ATOM 1635 N N . GLY A 1 204 ? 2.507 -2.166 5.614 1.00 97.50 204 GLY A N 1
ATOM 1636 C CA . GLY A 1 204 ? 2.026 -0.805 5.533 1.00 97.50 204 GLY A CA 1
ATOM 1637 C C . GLY A 1 204 ? 0.911 -0.584 6.534 1.00 97.50 204 GLY A C 1
ATOM 1638 O O . GLY A 1 204 ? 0.711 -1.355 7.479 1.00 97.50 204 GLY A O 1
ATOM 1639 N N . ALA A 1 205 ? 0.194 0.510 6.341 1.00 98.38 205 ALA A N 1
ATOM 1640 C CA . ALA A 1 205 ? -0.939 0.845 7.175 1.00 98.38 205 ALA A CA 1
ATOM 1641 C C . ALA A 1 205 ? -1.876 1.774 6.408 1.00 98.38 205 ALA A C 1
ATOM 1643 O O . ALA A 1 205 ? -1.433 2.742 5.795 1.00 98.38 205 ALA A O 1
ATOM 1644 N N . VAL A 1 206 ? -3.172 1.491 6.472 1.00 98.50 206 VAL A N 1
ATOM 1645 C CA . VAL A 1 206 ? -4.210 2.195 5.719 1.00 98.50 206 VAL A CA 1
ATOM 1646 C C . VAL A 1 206 ? -5.349 2.616 6.629 1.00 98.50 206 VAL A C 1
ATOM 1648 O O . VAL A 1 206 ? -5.755 1.886 7.538 1.00 98.50 206 VAL A O 1
ATOM 1651 N N . VAL A 1 207 ? -5.899 3.795 6.362 1.00 98.69 207 VAL A N 1
ATOM 1652 C CA . VAL A 1 207 ? -7.091 4.301 7.042 1.00 98.69 207 VAL A CA 1
ATOM 1653 C C . VAL A 1 207 ? -8.279 4.188 6.103 1.00 98.69 207 VAL A C 1
ATOM 1655 O O . VAL A 1 207 ? -8.406 4.958 5.144 1.00 98.69 207 VAL A O 1
ATOM 1658 N N . TYR A 1 208 ? -9.162 3.244 6.419 1.00 98.62 208 TYR A N 1
ATOM 1659 C CA . TYR A 1 208 ? -10.473 3.147 5.801 1.00 98.62 208 TYR A CA 1
ATOM 1660 C C . TYR A 1 208 ? -11.413 4.175 6.414 1.00 98.62 208 TYR A C 1
ATOM 1662 O O . TYR A 1 208 ? -11.558 4.223 7.634 1.00 98.62 208 TYR A O 1
ATOM 1670 N N . THR A 1 209 ? -12.091 4.955 5.578 1.00 98.25 209 THR A N 1
ATOM 1671 C CA . THR A 1 209 ? -13.144 5.892 5.988 1.00 98.25 209 THR A CA 1
ATOM 1672 C C . THR A 1 209 ? -14.406 5.704 5.150 1.00 98.25 209 THR A C 1
ATOM 1674 O O . THR A 1 209 ? -14.367 5.201 4.022 1.00 98.25 209 THR A O 1
ATOM 1677 N N . ARG A 1 210 ? -15.566 6.049 5.725 1.00 96.69 210 ARG A N 1
ATOM 1678 C CA . ARG A 1 210 ? -16.831 6.099 4.967 1.00 96.69 210 ARG A CA 1
ATOM 1679 C C . ARG A 1 210 ? -16.854 7.277 3.999 1.00 96.69 210 ARG A C 1
ATOM 1681 O O . ARG A 1 210 ? -17.345 7.144 2.877 1.00 96.69 210 ARG A O 1
ATOM 1688 N N . SER A 1 211 ? -16.312 8.408 4.439 1.00 95.56 211 SER A N 1
ATOM 1689 C CA . SER A 1 211 ? -16.039 9.573 3.604 1.00 95.56 211 SER A CA 1
ATOM 1690 C C . SER A 1 211 ? -14.980 9.269 2.538 1.00 95.56 211 SER A C 1
ATOM 1692 O O . SER A 1 211 ? -14.146 8.387 2.695 1.00 95.56 211 SER A O 1
ATOM 1694 N N . ARG A 1 212 ? -15.005 10.022 1.436 1.00 94.81 212 ARG A N 1
ATOM 1695 C CA . ARG A 1 212 ? -13.968 9.963 0.387 1.00 94.81 212 ARG A CA 1
ATOM 1696 C C . ARG A 1 212 ? -12.680 10.647 0.848 1.00 94.81 212 ARG A C 1
ATOM 1698 O O . ARG A 1 212 ? -11.588 10.264 0.444 1.00 94.81 212 ARG A O 1
ATOM 1705 N N . GLU A 1 213 ? -12.830 11.659 1.693 1.00 94.56 213 GLU A N 1
ATOM 1706 C CA . GLU A 1 213 ? -11.744 12.438 2.275 1.00 94.56 213 GLU A CA 1
ATOM 1707 C C . GLU A 1 213 ? -11.568 12.067 3.745 1.00 94.56 213 GLU A C 1
ATOM 1709 O O . GLU A 1 213 ? -12.558 11.841 4.448 1.00 94.56 213 GLU A O 1
ATOM 1714 N N . LEU A 1 214 ? -10.316 12.047 4.207 1.00 96.44 214 LEU A N 1
ATOM 1715 C CA . LEU A 1 214 ? -9.970 11.785 5.600 1.00 96.44 214 LEU A CA 1
ATOM 1716 C C . LEU A 1 214 ? -10.573 12.878 6.509 1.00 96.44 214 LEU A C 1
ATOM 1718 O O . LEU A 1 214 ? -10.167 14.037 6.400 1.00 96.44 214 LEU A O 1
ATOM 1722 N N . PRO A 1 215 ? -11.502 12.547 7.424 1.00 96.56 215 PRO A N 1
ATOM 1723 C CA . PRO A 1 215 ? -12.072 13.534 8.334 1.00 96.56 215 PRO A CA 1
ATOM 1724 C C . PRO A 1 215 ? -11.017 14.066 9.314 1.00 96.56 215 PRO A C 1
ATOM 1726 O O . PRO A 1 215 ? -10.366 13.303 10.022 1.00 96.56 215 PRO A O 1
ATOM 1729 N N . GLU A 1 216 ? -10.883 15.387 9.440 1.00 96.62 216 GLU A N 1
ATOM 1730 C CA . GLU A 1 216 ? -9.910 15.980 10.380 1.00 96.62 216 GLU A CA 1
ATOM 1731 C C . GLU A 1 216 ? -10.218 15.645 11.848 1.00 96.62 216 GLU A C 1
ATOM 1733 O O . GLU A 1 216 ? -9.331 15.621 12.699 1.00 96.62 216 GLU A O 1
ATOM 1738 N N . THR A 1 217 ? -11.480 15.343 12.164 1.00 96.25 217 THR A N 1
ATOM 1739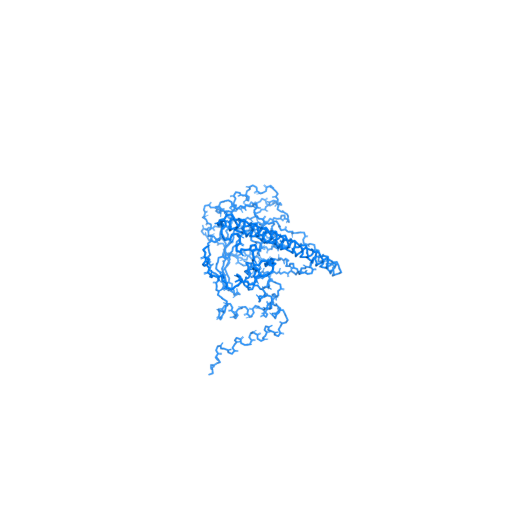 C CA . THR A 1 217 ? -11.923 15.019 13.526 1.00 96.25 217 THR A CA 1
ATOM 1740 C C . THR A 1 217 ? -11.321 13.727 14.071 1.00 96.25 217 THR A C 1
ATOM 1742 O O . THR A 1 217 ? -11.255 13.569 15.290 1.00 96.25 217 THR A O 1
ATOM 1745 N N . ILE A 1 218 ? -10.886 12.810 13.200 1.00 97.75 218 ILE A N 1
ATOM 1746 C CA . ILE A 1 218 ? -10.325 11.515 13.607 1.00 97.75 218 ILE A CA 1
ATOM 1747 C C . ILE A 1 218 ? -8.792 11.521 13.666 1.00 97.75 218 ILE A C 1
ATOM 1749 O O . ILE A 1 218 ? -8.215 10.632 14.289 1.00 97.75 218 ILE A O 1
ATOM 1753 N N . VAL A 1 219 ? -8.125 12.533 13.096 1.00 98.12 219 VAL A N 1
ATOM 1754 C CA . VAL A 1 219 ? -6.652 12.624 13.017 1.00 98.12 219 VAL A CA 1
ATOM 1755 C C . VAL A 1 219 ? -5.957 12.458 14.379 1.00 98.12 219 VAL A C 1
ATOM 1757 O O . VAL A 1 219 ? -5.029 11.653 14.447 1.00 98.12 219 VAL A O 1
ATOM 1760 N N . PRO A 1 220 ? -6.415 13.074 15.491 1.00 98.31 220 PRO A N 1
ATOM 1761 C CA . PRO A 1 220 ? -5.763 12.886 16.794 1.00 98.31 220 PRO A CA 1
ATOM 1762 C C . PRO A 1 220 ? -5.778 11.435 17.305 1.00 98.31 220 PRO A C 1
ATOM 1764 O O . PRO A 1 220 ? -4.885 11.014 18.044 1.00 98.31 220 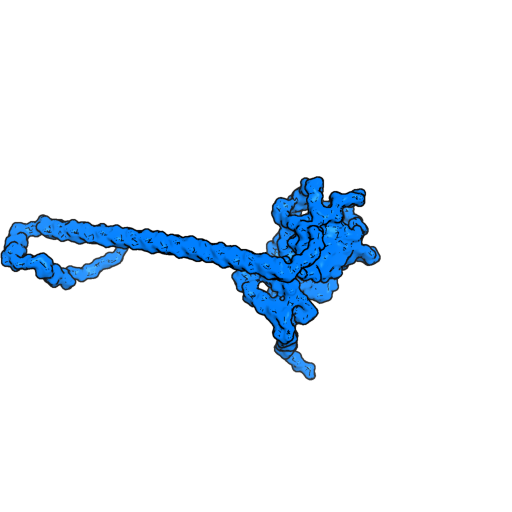PRO A O 1
ATOM 1767 N N . GLU A 1 221 ? -6.800 10.655 16.940 1.00 98.19 221 GLU A N 1
ATOM 1768 C CA . GLU A 1 221 ? -6.871 9.230 17.278 1.00 98.19 221 GLU A CA 1
ATOM 1769 C C . GLU A 1 221 ? -5.939 8.403 16.386 1.00 98.19 221 GLU A C 1
ATOM 1771 O O . GLU A 1 221 ? -5.263 7.497 16.877 1.00 98.19 221 GLU A O 1
ATOM 1776 N N . LEU A 1 222 ? -5.842 8.749 15.098 1.00 98.62 222 LEU A N 1
ATOM 1777 C CA . LEU A 1 222 ? -4.936 8.103 14.146 1.00 98.62 222 LEU A CA 1
ATOM 1778 C C . LEU A 1 222 ? -3.467 8.333 14.515 1.00 98.62 222 LEU A C 1
ATOM 1780 O O . LEU A 1 222 ? -2.691 7.383 14.527 1.00 98.62 222 LEU A O 1
ATOM 1784 N N . GLU A 1 223 ? -3.095 9.549 14.915 1.00 98.62 223 GLU A N 1
ATOM 1785 C CA . GLU A 1 223 ? -1.756 9.861 15.432 1.00 98.62 223 GLU A CA 1
ATOM 1786 C C . GLU A 1 223 ? -1.403 9.002 16.651 1.00 98.62 223 GLU A C 1
ATOM 1788 O O . GLU A 1 223 ? -0.302 8.451 16.745 1.00 98.62 223 GLU A O 1
ATOM 1793 N N . ARG A 1 224 ? -2.352 8.835 17.583 1.00 98.44 224 ARG A N 1
ATOM 1794 C CA . ARG A 1 224 ? -2.154 7.998 18.774 1.00 98.44 224 ARG A CA 1
ATOM 1795 C C . ARG A 1 224 ? -1.974 6.525 18.410 1.00 98.44 224 ARG A C 1
ATOM 1797 O O . ARG A 1 224 ? -1.100 5.869 18.978 1.00 98.44 224 ARG A O 1
ATOM 1804 N N . ALA A 1 225 ? -2.783 6.020 17.484 1.00 98.44 225 ALA A N 1
ATOM 1805 C CA . ALA A 1 225 ? -2.734 4.639 17.018 1.00 98.44 225 ALA A CA 1
ATOM 1806 C C . ALA A 1 225 ? -1.473 4.342 16.188 1.00 98.44 225 ALA A C 1
ATOM 1808 O O . ALA A 1 225 ? -0.844 3.311 16.382 1.00 98.44 225 ALA A O 1
ATOM 1809 N N . ALA A 1 226 ? -1.033 5.260 15.326 1.00 98.44 226 ALA A N 1
ATOM 1810 C CA . ALA A 1 226 ? 0.228 5.120 14.600 1.00 98.44 226 ALA A CA 1
ATOM 1811 C C . ALA A 1 226 ? 1.412 5.060 15.579 1.00 98.44 226 ALA A C 1
ATOM 1813 O O . ALA A 1 226 ? 2.280 4.189 15.483 1.00 98.44 226 ALA A O 1
ATOM 1814 N N . LYS A 1 227 ? 1.402 5.929 16.596 1.00 98.25 227 LYS A N 1
ATOM 1815 C CA . LYS A 1 227 ? 2.460 5.981 17.606 1.00 98.25 227 LYS A CA 1
ATOM 1816 C C . LYS A 1 227 ? 2.555 4.708 18.451 1.00 98.25 227 LYS A C 1
ATOM 1818 O O . LYS A 1 227 ? 3.662 4.353 18.856 1.00 98.25 227 LYS A O 1
ATOM 1823 N N . SER A 1 228 ? 1.446 4.005 18.709 1.00 97.56 228 SER A N 1
ATOM 1824 C CA . SER A 1 228 ? 1.463 2.751 19.485 1.00 97.56 228 SER A CA 1
ATOM 1825 C C . SER A 1 228 ? 2.229 1.622 18.786 1.00 97.56 228 SER A C 1
ATOM 1827 O O . SER A 1 228 ? 2.714 0.713 19.456 1.00 97.56 228 SER A O 1
ATOM 1829 N N . VAL A 1 229 ? 2.404 1.720 17.466 1.00 97.62 229 VAL A N 1
ATOM 1830 C CA . VAL A 1 229 ? 3.202 0.799 16.643 1.00 97.62 229 VAL A CA 1
ATOM 1831 C C . VAL A 1 229 ? 4.485 1.440 16.100 1.00 97.62 229 VAL A C 1
ATOM 1833 O O . VAL A 1 229 ? 5.080 0.945 15.146 1.00 97.62 229 VAL A O 1
ATOM 1836 N N . GLY A 1 230 ? 4.929 2.548 16.703 1.00 96.75 230 GLY A N 1
ATOM 1837 C CA . GLY A 1 230 ? 6.186 3.211 16.346 1.00 96.75 230 GLY A CA 1
ATOM 1838 C C . GLY A 1 230 ? 6.163 3.941 15.001 1.00 96.75 230 GLY A C 1
ATOM 1839 O O . GLY A 1 230 ? 7.217 4.126 14.396 1.00 96.75 230 GLY A O 1
ATOM 1840 N N . ARG A 1 231 ? 4.983 4.347 14.518 1.00 97.31 231 ARG A N 1
ATOM 1841 C CA . ARG A 1 231 ? 4.811 5.132 13.288 1.00 97.31 231 ARG A CA 1
ATOM 1842 C C . ARG A 1 231 ? 4.423 6.570 13.591 1.00 97.31 231 ARG A C 1
ATOM 1844 O O . ARG A 1 231 ? 3.867 6.875 14.644 1.00 97.31 231 ARG A O 1
ATOM 1851 N N . ASP A 1 232 ? 4.700 7.435 12.628 1.00 97.69 232 ASP A N 1
ATOM 1852 C CA . ASP A 1 232 ? 4.277 8.827 12.631 1.00 97.69 232 ASP A CA 1
ATOM 1853 C C . ASP A 1 232 ? 3.166 8.998 11.591 1.00 97.69 232 ASP A C 1
ATOM 1855 O O . ASP A 1 232 ? 3.370 8.735 10.411 1.00 97.69 232 ASP A O 1
ATOM 1859 N N . PHE A 1 233 ? 1.970 9.398 12.023 1.00 98.25 233 PHE A N 1
ATOM 1860 C CA . PHE A 1 233 ? 0.849 9.578 11.101 1.00 98.25 233 PHE A CA 1
ATOM 1861 C C . PHE A 1 233 ? 1.069 10.754 10.136 1.00 98.25 233 PHE A C 1
ATOM 1863 O O . PHE A 1 233 ? 0.497 10.767 9.051 1.00 98.25 233 PHE A O 1
ATOM 1870 N N . SER A 1 234 ? 1.943 11.709 10.470 1.00 97.12 234 SER A N 1
ATOM 1871 C CA . SER A 1 234 ? 2.261 12.830 9.579 1.00 97.12 234 SER A CA 1
ATOM 1872 C C . SER A 1 234 ? 2.995 12.407 8.303 1.00 97.12 234 SER A C 1
ATOM 1874 O O . SER A 1 234 ? 2.984 13.147 7.321 1.00 97.12 234 SER A O 1
ATOM 1876 N N . THR A 1 235 ? 3.593 11.208 8.281 1.00 97.19 235 THR A N 1
ATOM 1877 C CA . THR A 1 235 ? 4.233 10.651 7.081 1.00 97.19 235 THR A CA 1
ATOM 1878 C C . THR A 1 235 ? 3.249 9.934 6.163 1.00 97.19 235 THR A C 1
ATOM 1880 O O . THR A 1 235 ? 3.648 9.478 5.094 1.00 97.19 235 THR A O 1
ATOM 1883 N N . PHE A 1 236 ? 1.987 9.779 6.574 1.00 98.00 236 PHE A N 1
ATOM 1884 C CA . PHE A 1 236 ? 0.983 9.123 5.752 1.00 98.00 236 PHE A CA 1
ATOM 1885 C C . PHE A 1 236 ? 0.554 10.046 4.616 1.00 98.00 236 PHE A C 1
ATOM 1887 O O . PHE A 1 236 ? 0.331 11.246 4.785 1.00 98.00 236 PHE A O 1
ATOM 1894 N N . ILE A 1 237 ? 0.387 9.454 3.444 1.00 97.56 237 ILE A N 1
ATOM 1895 C CA . ILE A 1 237 ? -0.046 10.152 2.243 1.00 97.56 237 ILE A CA 1
ATOM 1896 C C . ILE A 1 237 ? -1.569 10.107 2.198 1.00 97.56 237 ILE A C 1
ATOM 1898 O O . ILE A 1 237 ? -2.182 9.075 2.475 1.00 97.56 237 ILE A O 1
ATOM 1902 N N . ARG A 1 238 ? -2.195 11.239 1.871 1.00 95.94 238 ARG A N 1
ATOM 1903 C CA . ARG A 1 238 ? -3.632 11.306 1.587 1.00 95.94 238 ARG A CA 1
ATOM 1904 C C . ARG A 1 238 ? -3.882 10.901 0.142 1.00 95.94 238 ARG A C 1
ATOM 1906 O O . ARG A 1 238 ? -3.162 11.338 -0.751 1.00 95.94 238 ARG A O 1
ATOM 1913 N N . THR A 1 239 ? -4.906 10.093 -0.073 1.00 93.81 239 THR A N 1
ATOM 1914 C CA . THR A 1 239 ? -5.294 9.600 -1.397 1.00 93.81 239 THR A CA 1
ATOM 1915 C C . THR A 1 239 ? -6.372 10.479 -2.018 1.00 93.81 239 THR A C 1
ATOM 1917 O O . THR A 1 239 ? -7.268 10.978 -1.329 1.00 93.81 239 THR A O 1
ATOM 1920 N N . ASP A 1 240 ? -6.314 10.655 -3.338 1.00 89.75 240 ASP A N 1
ATOM 1921 C CA . ASP A 1 240 ? -7.373 11.332 -4.079 1.00 89.75 240 ASP A CA 1
ATOM 1922 C C . ASP A 1 240 ? -8.495 10.341 -4.419 1.00 89.75 240 ASP A C 1
ATOM 1924 O O . ASP A 1 240 ? -8.387 9.498 -5.312 1.00 89.75 240 ASP A O 1
ATOM 1928 N N . ASN A 1 241 ? -9.622 10.463 -3.717 1.00 91.94 241 ASN A N 1
ATOM 1929 C CA . ASN A 1 241 ? -10.816 9.657 -3.959 1.00 91.94 241 ASN A CA 1
ATOM 1930 C C . ASN A 1 241 ? -11.906 10.391 -4.748 1.00 91.94 241 ASN A C 1
ATOM 1932 O O . ASN A 1 241 ? -13.056 9.946 -4.734 1.00 91.94 241 ASN A O 1
ATOM 1936 N N . THR A 1 242 ? -11.603 11.477 -5.468 1.00 86.62 242 THR A N 1
ATOM 1937 C CA . THR A 1 242 ? -12.563 12.181 -6.347 1.00 86.62 242 THR A CA 1
ATOM 1938 C C . THR A 1 242 ? -13.115 11.275 -7.453 1.00 86.62 242 THR A C 1
ATOM 1940 O O . THR A 1 242 ? -14.264 11.444 -7.876 1.00 86.62 242 THR A O 1
ATOM 1943 N N . CYS A 1 243 ? -12.357 10.247 -7.856 1.00 84.06 243 CYS A N 1
ATOM 1944 C CA . CYS A 1 243 ? -12.731 9.223 -8.839 1.00 84.06 243 CYS A CA 1
ATOM 1945 C C . CYS A 1 243 ? -13.341 9.791 -10.135 1.00 84.06 243 CYS A C 1
ATOM 1947 O O . CYS A 1 243 ? -14.284 9.209 -10.681 1.00 84.06 243 CYS A O 1
ATOM 1949 N N . GLY A 1 244 ? -12.825 10.919 -10.635 1.00 80.12 244 GLY A N 1
ATOM 1950 C CA . GLY A 1 244 ? -13.322 11.564 -11.858 1.00 80.12 244 GLY A CA 1
ATOM 1951 C C . GLY A 1 244 ? -13.268 10.663 -13.099 1.00 80.12 244 GLY A C 1
ATOM 1952 O O . GLY A 1 244 ? -12.650 9.597 -13.083 1.00 80.12 244 GLY A O 1
ATOM 1953 N N . ALA A 1 245 ? -13.924 11.064 -14.188 1.00 80.88 245 ALA A N 1
ATOM 1954 C CA . ALA A 1 245 ? -13.748 10.381 -15.470 1.00 80.88 245 ALA A CA 1
ATOM 1955 C C . ALA A 1 245 ? -12.292 10.506 -15.953 1.00 80.88 245 ALA A C 1
ATOM 1957 O O . ALA A 1 245 ? -11.588 11.440 -15.567 1.00 80.88 245 ALA A O 1
ATOM 1958 N N . GLU A 1 246 ? -11.846 9.568 -16.789 1.00 78.38 246 GLU A N 1
ATOM 1959 C CA . GLU A 1 246 ? -10.533 9.686 -17.421 1.00 78.38 246 GLU A CA 1
ATOM 1960 C C . GLU A 1 246 ? -10.488 10.946 -18.302 1.00 78.38 246 GLU A C 1
ATOM 1962 O O . GLU A 1 246 ? -11.442 11.189 -19.053 1.00 78.38 246 GLU A O 1
ATOM 1967 N N . PRO A 1 247 ? -9.421 11.761 -18.216 1.00 79.44 247 PRO A N 1
ATOM 1968 C CA . PRO A 1 247 ? -9.283 12.918 -19.084 1.00 79.44 247 PRO A CA 1
ATOM 1969 C C . PRO A 1 247 ? -9.264 12.505 -20.568 1.00 79.44 247 PRO A C 1
ATOM 1971 O O . PRO A 1 247 ? -8.727 11.442 -20.904 1.00 79.44 247 PRO A O 1
ATOM 1974 N N . PRO A 1 248 ? -9.813 13.331 -21.478 1.00 80.50 248 PRO A N 1
ATOM 1975 C CA . PRO A 1 248 ? -9.729 13.091 -22.915 1.00 80.50 248 PRO A CA 1
ATOM 1976 C C . PRO A 1 248 ? -8.287 12.871 -23.393 1.00 80.50 248 PRO A C 1
ATOM 1978 O O . PRO A 1 248 ? -7.345 13.461 -22.868 1.00 80.50 248 PRO A O 1
ATOM 1981 N N . LEU A 1 249 ? -8.110 12.059 -24.441 1.00 74.38 249 LEU A N 1
ATOM 1982 C CA . LEU A 1 249 ? -6.782 11.751 -24.991 1.00 74.38 249 LEU A CA 1
ATOM 1983 C C . LEU A 1 249 ? -6.011 13.006 -25.439 1.00 74.38 249 LEU A C 1
ATOM 1985 O O . LEU A 1 249 ? -4.796 13.055 -25.285 1.00 74.38 249 LEU A O 1
ATOM 1989 N N . ALA A 1 250 ? -6.703 14.015 -25.976 1.00 71.75 250 ALA A N 1
ATOM 1990 C CA . ALA A 1 250 ? -6.075 15.273 -26.383 1.00 71.75 250 ALA A CA 1
ATOM 1991 C C . ALA A 1 250 ? -5.426 15.985 -25.182 1.00 71.75 250 ALA A C 1
ATOM 1993 O O . ALA A 1 250 ? -4.226 16.247 -25.211 1.00 71.75 250 ALA A O 1
ATOM 1994 N N . ASP A 1 251 ? -6.188 16.179 -24.104 1.00 76.81 251 ASP A N 1
ATOM 1995 C CA . ASP A 1 251 ? -5.719 16.795 -22.857 1.00 76.81 251 ASP A CA 1
ATOM 1996 C C . ASP A 1 251 ? -4.564 16.001 -22.223 1.00 76.81 251 ASP A C 1
ATOM 1998 O O . ASP A 1 251 ? -3.647 16.570 -21.635 1.00 76.81 251 ASP A O 1
ATOM 2002 N N . ARG A 1 252 ? -4.600 14.668 -22.331 1.00 79.12 252 ARG A N 1
ATOM 2003 C CA . ARG A 1 252 ? -3.533 13.771 -21.859 1.00 79.12 252 ARG A CA 1
ATOM 2004 C C . ARG A 1 252 ? -2.229 13.986 -22.614 1.00 79.12 252 ARG A C 1
ATOM 2006 O O . ARG A 1 252 ? -1.190 14.168 -21.986 1.00 79.12 252 ARG A O 1
ATOM 2013 N N . ILE A 1 253 ? -2.295 14.002 -23.946 1.00 71.44 253 ILE A N 1
ATOM 2014 C CA . ILE A 1 253 ? -1.132 14.249 -24.805 1.00 71.44 253 ILE A CA 1
ATOM 2015 C C . ILE A 1 253 ? -0.549 15.630 -24.509 1.00 71.44 253 ILE A C 1
ATOM 2017 O O . ILE A 1 253 ? 0.658 15.732 -24.310 1.00 71.44 253 ILE A O 1
ATOM 2021 N N . GLU A 1 254 ? -1.390 16.664 -24.425 1.00 73.56 254 GLU A N 1
ATOM 2022 C CA . GLU A 1 254 ? -0.965 18.030 -24.103 1.00 73.56 254 GLU A CA 1
ATOM 2023 C C . GLU A 1 254 ? -0.215 18.079 -22.765 1.00 73.56 254 GLU A C 1
ATOM 2025 O O . GLU A 1 254 ? 0.946 18.479 -22.724 1.00 73.56 254 GLU A O 1
ATOM 2030 N N . ARG A 1 255 ? -0.807 17.541 -21.690 1.00 77.06 255 ARG A N 1
ATOM 2031 C CA . ARG A 1 255 ? -0.162 17.480 -20.366 1.00 77.06 255 ARG A CA 1
ATOM 2032 C C . ARG A 1 255 ? 1.143 16.689 -20.370 1.00 77.06 255 ARG A C 1
ATOM 2034 O O . ARG A 1 255 ? 2.063 17.017 -19.623 1.00 77.06 255 ARG A O 1
ATOM 2041 N N . THR A 1 256 ? 1.228 15.612 -21.146 1.00 75.38 256 THR A N 1
ATOM 2042 C CA . THR A 1 256 ? 2.455 14.813 -21.250 1.00 75.38 256 THR A CA 1
ATOM 2043 C C . THR A 1 256 ? 3.552 15.557 -21.996 1.00 75.38 256 THR A C 1
ATOM 2045 O O . THR A 1 256 ? 4.703 15.491 -21.569 1.00 75.38 256 THR A O 1
ATOM 2048 N N . VAL A 1 257 ? 3.209 16.296 -23.052 1.00 73.56 257 VAL A N 1
ATOM 2049 C CA . VAL A 1 257 ? 4.154 17.175 -23.751 1.00 73.56 257 VAL A CA 1
ATOM 2050 C C . VAL A 1 257 ? 4.648 18.267 -22.806 1.00 73.56 257 VAL A C 1
ATOM 2052 O O . VAL A 1 257 ? 5.854 18.396 -22.640 1.00 73.56 257 VAL A O 1
ATOM 2055 N N . GLU A 1 258 ? 3.753 18.957 -22.094 1.00 77.06 258 GLU A N 1
ATOM 2056 C CA . GLU A 1 258 ? 4.127 19.991 -21.115 1.00 77.06 258 GLU A CA 1
ATOM 2057 C C . GLU A 1 258 ? 5.057 19.454 -20.014 1.00 77.06 258 GLU A C 1
ATOM 2059 O O . GLU A 1 258 ? 6.056 20.085 -19.662 1.00 77.06 258 GLU A O 1
ATOM 2064 N N . LYS A 1 259 ? 4.761 18.266 -19.464 1.00 75.56 259 LYS A N 1
ATOM 2065 C CA . LYS A 1 259 ? 5.637 17.607 -18.479 1.00 75.56 259 LYS A CA 1
ATOM 2066 C C . LYS A 1 259 ? 7.000 17.264 -19.074 1.00 75.56 259 LYS A C 1
ATOM 2068 O O . LYS A 1 259 ? 8.006 17.454 -18.397 1.00 75.56 259 LYS A O 1
ATOM 2073 N N . GLY A 1 260 ? 7.027 16.757 -20.307 1.00 72.50 260 GLY A N 1
ATOM 2074 C CA . GLY A 1 260 ? 8.261 16.436 -21.020 1.00 72.50 260 GLY A CA 1
ATOM 2075 C C . GLY A 1 260 ? 9.114 17.677 -21.280 1.00 72.50 260 GLY A C 1
ATOM 2076 O O . GLY A 1 260 ? 10.304 17.665 -20.991 1.00 72.50 260 GLY A O 1
ATOM 2077 N N . GLU A 1 261 ? 8.506 18.770 -21.741 1.00 73.94 261 GLU A N 1
ATOM 2078 C CA . GLU A 1 261 ? 9.186 20.054 -21.939 1.00 73.94 261 GLU A CA 1
ATOM 2079 C C . GLU A 1 261 ? 9.766 20.588 -20.631 1.00 73.94 261 GLU A C 1
ATOM 2081 O O . GLU A 1 261 ? 10.924 20.999 -20.591 1.00 73.94 261 GLU A O 1
ATOM 2086 N N . LYS A 1 262 ? 8.995 20.532 -19.539 1.00 76.56 262 LYS A N 1
ATOM 2087 C CA . LYS A 1 262 ? 9.479 20.954 -18.224 1.00 76.56 262 LYS A CA 1
ATOM 2088 C C . LYS A 1 262 ? 10.656 20.103 -17.746 1.00 76.56 262 LYS A C 1
ATOM 2090 O O . LYS A 1 262 ? 11.626 20.666 -17.252 1.00 76.56 262 LYS A O 1
ATOM 2095 N N . LEU A 1 263 ? 10.583 18.780 -17.912 1.00 77.56 263 LEU A N 1
ATOM 2096 C CA . LEU A 1 263 ? 11.671 17.876 -17.541 1.00 77.56 263 LEU A CA 1
ATOM 2097 C C . LEU A 1 263 ? 12.948 18.209 -18.316 1.00 77.56 263 LEU A C 1
ATOM 2099 O O . LEU A 1 263 ? 13.994 18.369 -17.705 1.00 77.56 263 LEU A O 1
ATOM 2103 N N . ILE A 1 264 ? 12.841 18.400 -19.634 1.00 74.06 264 ILE A N 1
ATOM 2104 C CA . ILE A 1 264 ? 13.979 18.795 -20.474 1.00 74.06 264 ILE A CA 1
ATOM 2105 C C . ILE A 1 264 ? 14.565 20.127 -19.993 1.00 74.06 264 ILE A C 1
ATOM 2107 O O . ILE A 1 264 ? 15.778 20.269 -19.909 1.00 74.06 264 ILE A O 1
ATOM 2111 N N . VAL A 1 265 ? 13.724 21.110 -19.657 1.00 80.12 265 VAL A N 1
ATOM 2112 C CA . VAL A 1 265 ? 14.190 22.403 -19.131 1.00 80.12 265 VAL A CA 1
ATOM 2113 C C . VAL A 1 265 ? 14.920 22.244 -17.796 1.00 80.12 265 VAL A C 1
ATOM 2115 O O . VAL A 1 265 ? 15.925 22.918 -17.576 1.00 80.12 265 VAL A O 1
ATOM 2118 N N . ASP A 1 266 ? 14.421 21.397 -16.899 1.00 79.62 266 ASP A N 1
ATOM 2119 C CA . ASP A 1 266 ? 15.037 21.173 -15.591 1.00 79.62 266 ASP A CA 1
ATOM 2120 C C . ASP A 1 266 ? 16.365 20.397 -15.724 1.00 79.62 266 ASP A C 1
ATOM 2122 O O . ASP A 1 266 ? 17.356 20.809 -15.125 1.00 79.62 266 ASP A O 1
ATOM 2126 N N . GLU A 1 267 ? 16.430 19.375 -16.587 1.00 74.88 267 GLU A N 1
ATOM 2127 C CA . GLU A 1 267 ? 17.671 18.651 -16.920 1.00 74.88 267 GLU A CA 1
ATOM 2128 C C . GLU A 1 267 ? 18.716 19.574 -17.561 1.00 74.88 267 GLU A C 1
ATOM 2130 O O . GLU A 1 267 ? 19.887 19.546 -17.189 1.00 74.88 267 GLU A O 1
ATOM 2135 N N . VAL A 1 268 ? 18.309 20.444 -18.494 1.00 79.62 268 VAL A N 1
ATOM 2136 C CA . VAL A 1 268 ? 19.219 21.422 -19.111 1.00 79.62 268 VAL A CA 1
ATOM 2137 C C . VAL A 1 268 ? 19.799 22.366 -18.058 1.00 79.62 268 VAL A C 1
ATOM 2139 O O . VAL A 1 268 ? 20.996 22.628 -18.092 1.00 79.62 268 VAL A O 1
ATOM 2142 N N . LYS A 1 269 ? 18.996 22.837 -17.096 1.00 80.25 269 LYS A N 1
ATOM 2143 C CA . LYS A 1 269 ? 19.493 23.693 -16.004 1.00 80.25 269 LYS A CA 1
ATOM 2144 C C . LYS A 1 269 ? 20.470 22.974 -15.081 1.00 80.25 269 LYS A C 1
ATOM 2146 O O . LYS A 1 269 ? 21.409 23.600 -14.601 1.00 80.25 269 LYS A O 1
ATOM 2151 N N . GLU A 1 270 ? 20.226 21.700 -14.787 1.00 80.81 270 GLU A N 1
ATOM 2152 C CA . GLU A 1 270 ? 21.137 20.890 -13.976 1.00 80.81 270 GLU A CA 1
ATOM 2153 C C . GLU A 1 270 ? 22.486 20.745 -14.686 1.00 80.81 270 GLU A C 1
ATOM 2155 O O . GLU A 1 270 ? 23.515 21.086 -14.107 1.00 80.81 270 GLU A O 1
ATOM 2160 N N . ILE A 1 271 ? 22.464 20.387 -15.973 1.00 75.44 271 ILE A N 1
ATOM 2161 C CA . ILE A 1 271 ? 23.664 20.298 -16.815 1.00 75.44 271 ILE A CA 1
ATOM 2162 C C . ILE A 1 271 ? 24.386 21.651 -16.900 1.00 75.44 271 ILE A C 1
ATOM 2164 O O . ILE A 1 271 ? 25.605 21.706 -16.764 1.00 75.44 271 ILE A O 1
ATOM 2168 N N . GLU A 1 272 ? 23.666 22.757 -17.106 1.00 75.81 272 GLU A N 1
ATOM 2169 C CA . GLU A 1 272 ? 24.256 24.104 -17.108 1.00 75.81 272 GLU A CA 1
ATOM 2170 C C . GLU A 1 272 ? 24.934 24.421 -15.767 1.00 75.81 272 GLU A C 1
ATOM 2172 O O . GLU A 1 272 ? 26.053 24.934 -15.751 1.00 75.81 272 GLU A O 1
ATOM 2177 N N . GLY A 1 273 ? 24.300 24.070 -14.645 1.00 80.50 273 GLY A N 1
ATOM 2178 C CA . GLY A 1 273 ? 24.866 24.242 -13.308 1.00 80.50 273 GLY A CA 1
ATOM 2179 C C . GLY A 1 273 ? 26.117 23.394 -13.060 1.00 80.50 273 GLY A C 1
ATOM 2180 O O . GLY A 1 273 ? 27.080 23.890 -12.469 1.00 80.50 273 GLY A O 1
ATOM 2181 N N . GLU A 1 274 ? 26.130 22.145 -13.528 1.00 79.81 274 GLU A N 1
ATOM 2182 C CA . GLU A 1 274 ? 27.304 21.266 -13.475 1.00 79.81 274 GLU A CA 1
ATOM 2183 C C . GLU A 1 274 ? 28.460 21.833 -14.307 1.00 79.81 274 GLU A C 1
ATOM 2185 O O . GLU A 1 274 ? 29.569 21.977 -13.790 1.00 79.81 274 GLU A O 1
ATOM 2190 N N . ILE A 1 275 ? 28.191 22.252 -15.549 1.00 77.19 275 ILE A N 1
ATOM 2191 C CA . ILE A 1 275 ? 29.190 22.864 -16.437 1.00 77.19 275 ILE A CA 1
ATOM 2192 C C . ILE A 1 275 ? 29.748 24.151 -15.819 1.00 77.19 275 ILE A C 1
ATOM 2194 O O . ILE A 1 275 ? 30.961 24.356 -15.814 1.00 77.19 275 ILE A O 1
ATOM 2198 N N . GLU A 1 276 ? 28.901 25.024 -15.266 1.00 78.06 276 GLU A N 1
ATOM 2199 C CA . GLU A 1 276 ? 29.368 26.227 -14.567 1.00 78.06 276 GLU A CA 1
ATOM 2200 C C . GLU A 1 276 ? 30.250 25.895 -13.354 1.00 78.06 276 GLU A C 1
ATOM 2202 O O . GLU A 1 276 ? 31.194 26.632 -13.053 1.00 78.06 276 GLU A O 1
ATOM 2207 N N . GLY A 1 277 ? 29.935 24.814 -12.637 1.00 79.06 277 GLY A N 1
ATOM 2208 C CA . GLY A 1 277 ? 30.745 24.305 -11.535 1.00 79.06 277 GLY A CA 1
ATOM 2209 C C . GLY A 1 277 ? 32.124 23.845 -12.003 1.00 79.06 277 GLY A C 1
ATOM 2210 O O . GLY A 1 277 ? 33.132 24.287 -11.450 1.00 79.06 277 GLY A O 1
ATOM 2211 N N . GLU A 1 278 ? 32.173 23.020 -13.050 1.00 76.25 278 GLU A N 1
ATOM 2212 C CA . GLU A 1 278 ? 33.422 22.528 -13.640 1.00 76.25 278 GLU A CA 1
ATOM 2213 C C . GLU A 1 278 ? 34.291 23.666 -14.189 1.00 76.25 278 GLU A C 1
ATOM 2215 O O . GLU A 1 278 ? 35.495 23.696 -13.937 1.00 76.25 278 GLU A O 1
ATOM 2220 N N . VAL A 1 279 ? 33.694 24.647 -14.875 1.00 77.75 279 VAL A N 1
ATOM 2221 C CA . VAL A 1 279 ? 34.422 25.820 -15.388 1.00 77.75 279 VAL A CA 1
ATOM 2222 C C . VAL A 1 279 ? 35.048 26.622 -14.246 1.00 77.75 279 VAL A C 1
ATOM 2224 O O . VAL A 1 279 ? 36.216 26.992 -14.338 1.00 77.75 279 VAL A O 1
ATOM 2227 N N . LYS A 1 280 ? 34.328 26.846 -13.139 1.00 78.75 280 LYS A N 1
ATOM 2228 C CA . LYS A 1 280 ? 34.875 27.563 -11.971 1.00 78.75 280 LYS A CA 1
ATOM 2229 C C . LYS A 1 280 ? 36.019 26.809 -11.297 1.00 78.75 280 LYS A C 1
ATOM 2231 O O . LYS A 1 280 ? 36.947 27.441 -10.793 1.00 78.75 280 LYS A O 1
ATOM 2236 N N . GLU A 1 281 ? 35.952 25.482 -11.243 1.00 77.81 281 GLU A N 1
ATOM 2237 C CA . GLU A 1 281 ? 37.052 24.668 -10.719 1.00 77.81 281 GLU A CA 1
ATOM 2238 C C . GLU A 1 281 ? 38.279 24.743 -11.642 1.00 77.81 281 GLU A C 1
ATOM 2240 O O . GLU A 1 281 ? 39.386 24.970 -11.154 1.00 77.81 281 GLU A O 1
ATOM 2245 N N . LEU A 1 282 ? 38.089 24.691 -12.966 1.00 72.19 282 LEU A N 1
ATOM 2246 C CA . LEU A 1 282 ? 39.171 24.872 -13.942 1.00 72.19 282 LEU A CA 1
ATOM 2247 C C . LEU A 1 282 ? 39.817 26.265 -13.860 1.00 72.19 282 LEU A C 1
ATOM 2249 O O . LEU A 1 282 ? 41.042 26.367 -13.867 1.00 72.19 282 LEU A O 1
ATOM 2253 N N . GLU A 1 283 ? 39.024 27.333 -13.725 1.00 71.12 283 GLU A N 1
ATOM 2254 C CA . GLU A 1 283 ? 39.538 28.700 -13.541 1.00 71.12 283 GLU A CA 1
ATOM 2255 C C . GLU A 1 283 ? 40.389 28.818 -12.264 1.00 71.12 283 GLU A C 1
ATOM 2257 O O . GLU A 1 283 ? 41.468 29.415 -12.279 1.00 71.12 283 GLU A O 1
ATOM 2262 N N . ARG A 1 284 ? 39.956 28.198 -11.156 1.00 74.06 284 ARG A N 1
ATOM 2263 C CA . ARG A 1 284 ? 40.736 28.157 -9.905 1.00 74.06 284 ARG A CA 1
ATOM 2264 C C . ARG A 1 284 ? 42.041 27.383 -10.064 1.00 74.06 284 ARG A C 1
ATOM 2266 O O . ARG A 1 284 ? 43.075 27.814 -9.547 1.00 74.06 284 ARG A O 1
ATOM 2273 N N . GLU A 1 285 ? 42.014 26.245 -10.753 1.00 73.81 285 GLU A N 1
ATOM 2274 C CA . GLU A 1 285 ? 43.224 25.475 -11.041 1.00 73.81 285 GLU A CA 1
ATOM 2275 C C . GLU A 1 285 ? 44.208 26.288 -11.894 1.00 73.81 285 GLU A C 1
ATOM 2277 O O . GLU A 1 285 ? 45.399 26.342 -11.566 1.00 73.81 285 GLU A O 1
ATOM 2282 N N . GLU A 1 286 ? 43.723 27.005 -12.910 1.00 69.38 286 GLU A N 1
ATOM 2283 C CA . GLU A 1 286 ? 44.546 27.883 -13.744 1.00 69.38 286 GLU A CA 1
ATOM 2284 C C . GLU A 1 286 ? 45.183 29.019 -12.923 1.00 69.38 286 GLU A C 1
ATOM 2286 O O . GLU A 1 286 ? 46.401 29.212 -12.981 1.00 69.38 286 GLU A O 1
ATOM 2291 N N . GLU A 1 287 ? 44.412 29.708 -12.073 1.00 72.69 287 GLU A N 1
ATOM 2292 C CA . GLU A 1 287 ? 44.939 30.749 -11.178 1.00 72.69 287 GLU A CA 1
ATOM 2293 C C . GLU A 1 287 ? 46.040 30.213 -10.248 1.00 72.69 287 GLU A C 1
ATOM 2295 O O . GLU A 1 287 ? 47.076 30.861 -10.044 1.00 72.69 287 GLU A O 1
ATOM 2300 N N . THR A 1 288 ? 45.860 29.009 -9.692 1.00 77.12 288 THR A N 1
ATOM 2301 C CA . THR A 1 288 ? 46.874 28.394 -8.819 1.00 77.12 288 THR A CA 1
ATOM 2302 C C . THR A 1 288 ? 48.144 27.994 -9.569 1.00 77.12 288 THR A C 1
ATOM 2304 O O . THR A 1 288 ? 49.244 28.154 -9.026 1.00 77.12 288 THR A O 1
ATOM 2307 N N . LEU A 1 289 ? 48.030 27.521 -10.814 1.00 69.19 289 LEU A N 1
ATOM 2308 C CA . LEU A 1 289 ? 49.168 27.207 -11.680 1.00 69.19 289 LEU A CA 1
ATOM 2309 C C . LEU A 1 289 ? 49.947 28.465 -12.064 1.00 69.19 289 LEU A C 1
ATOM 2311 O O . LEU A 1 289 ? 51.173 28.483 -11.935 1.00 69.19 289 LEU A O 1
ATOM 2315 N N . VAL A 1 290 ? 49.252 29.534 -12.462 1.00 72.00 290 VAL A N 1
ATOM 2316 C CA . VAL A 1 290 ? 49.869 30.828 -12.790 1.00 72.00 290 VAL A CA 1
ATOM 2317 C C . VAL A 1 290 ? 50.603 31.397 -11.576 1.00 72.00 290 VAL A C 1
ATOM 2319 O O . VAL A 1 290 ? 51.741 31.853 -11.699 1.00 72.00 290 VAL A O 1
ATOM 2322 N N . LYS A 1 291 ? 50.003 31.310 -10.383 1.00 74.06 291 LYS A N 1
ATOM 2323 C CA . LYS A 1 291 ? 50.646 31.754 -9.142 1.00 74.06 291 LYS A CA 1
ATOM 2324 C C . LYS A 1 291 ? 51.905 30.944 -8.818 1.00 74.06 291 LYS A C 1
ATOM 2326 O O . LYS A 1 291 ? 52.944 31.532 -8.539 1.00 74.06 291 LYS A O 1
ATOM 2331 N N . ARG A 1 292 ? 51.847 29.611 -8.928 1.00 72.50 292 ARG A N 1
ATOM 2332 C CA . ARG A 1 292 ? 53.017 28.731 -8.744 1.00 72.50 292 ARG A CA 1
ATOM 2333 C C . ARG A 1 292 ? 54.139 29.035 -9.736 1.00 72.50 292 ARG A C 1
ATOM 2335 O O . ARG A 1 292 ? 55.306 29.010 -9.353 1.00 72.50 292 ARG A O 1
ATOM 2342 N N . LEU A 1 293 ? 53.797 29.331 -10.989 1.00 68.44 293 LEU A N 1
ATOM 2343 C CA . LEU A 1 293 ? 54.770 29.715 -12.008 1.00 68.44 293 LEU A CA 1
ATOM 2344 C C . LEU A 1 293 ? 55.430 31.061 -11.672 1.00 68.44 293 LEU A C 1
ATOM 2346 O O . LEU A 1 293 ? 56.649 31.182 -11.763 1.00 68.44 293 LEU A O 1
ATOM 2350 N N . ALA A 1 294 ? 54.645 32.053 -11.244 1.00 70.81 294 ALA A N 1
ATOM 2351 C CA . ALA A 1 294 ? 55.157 33.361 -10.838 1.00 70.81 294 ALA A CA 1
ATOM 2352 C C . ALA A 1 294 ? 56.091 33.269 -9.618 1.00 70.81 294 ALA A C 1
ATOM 2354 O O . ALA A 1 294 ? 57.166 33.873 -9.626 1.00 70.81 294 ALA A O 1
ATOM 2355 N N . ASP A 1 295 ? 55.719 32.476 -8.610 1.00 74.38 295 ASP A N 1
ATOM 2356 C CA . ASP A 1 295 ? 56.546 32.232 -7.424 1.00 74.38 295 ASP A CA 1
ATOM 2357 C C . ASP A 1 295 ? 57.874 31.549 -7.805 1.00 74.38 295 ASP A C 1
ATOM 2359 O O . ASP A 1 295 ? 58.941 32.003 -7.385 1.00 74.38 295 ASP A O 1
ATOM 2363 N N . GLY A 1 296 ? 57.835 30.537 -8.682 1.00 68.31 296 GLY A N 1
ATOM 2364 C CA . GLY A 1 296 ? 59.039 29.870 -9.190 1.00 68.31 296 GLY A CA 1
ATOM 2365 C C . GLY A 1 296 ? 59.968 30.804 -9.978 1.00 68.31 296 GLY A C 1
ATOM 2366 O O . GLY A 1 296 ? 61.186 30.742 -9.824 1.00 68.31 296 GLY A O 1
ATOM 2367 N N . ILE A 1 297 ? 59.418 31.727 -10.776 1.00 67.81 297 ILE A N 1
ATOM 2368 C CA . ILE A 1 297 ? 60.212 32.743 -11.492 1.00 67.81 297 ILE A CA 1
ATOM 2369 C C . ILE A 1 297 ? 60.895 33.708 -10.510 1.00 67.81 297 ILE A C 1
ATOM 2371 O O . ILE A 1 297 ? 62.048 34.095 -10.724 1.00 67.81 297 ILE A O 1
ATOM 2375 N N . MET A 1 298 ? 60.215 34.107 -9.429 1.00 67.06 298 MET A N 1
ATOM 2376 C CA . MET A 1 298 ? 60.817 34.966 -8.404 1.00 67.06 298 MET A CA 1
ATOM 2377 C C . MET A 1 298 ? 61.948 34.264 -7.651 1.00 67.06 298 MET A C 1
ATOM 2379 O O . MET A 1 298 ? 62.974 34.896 -7.393 1.00 67.06 298 MET A O 1
ATOM 2383 N N . GLU A 1 299 ? 61.789 32.978 -7.339 1.00 68.75 299 GLU A N 1
ATOM 2384 C CA . GLU A 1 299 ? 62.825 32.168 -6.690 1.00 68.75 299 GLU A CA 1
ATOM 2385 C C . GLU A 1 299 ? 64.075 32.060 -7.574 1.00 68.75 299 GLU A C 1
ATOM 2387 O O . GLU A 1 299 ? 65.171 32.392 -7.124 1.00 68.75 299 GLU A O 1
ATOM 2392 N N . VAL A 1 300 ? 63.910 31.759 -8.869 1.00 65.50 300 VAL A N 1
ATOM 2393 C CA . VAL A 1 300 ? 65.022 31.742 -9.838 1.00 65.50 300 VAL A CA 1
ATOM 2394 C C . VAL A 1 300 ? 65.725 33.099 -9.906 1.00 65.50 300 VAL A C 1
ATOM 2396 O O . VAL A 1 300 ? 66.953 33.167 -9.897 1.00 65.50 300 VAL A O 1
ATOM 2399 N N . LYS A 1 301 ? 64.975 34.206 -9.929 1.00 58.09 301 LYS A N 1
ATOM 2400 C CA . LYS A 1 301 ? 65.566 35.552 -9.938 1.00 58.09 301 LYS A CA 1
ATOM 2401 C C . LYS A 1 301 ? 66.374 35.829 -8.667 1.00 58.09 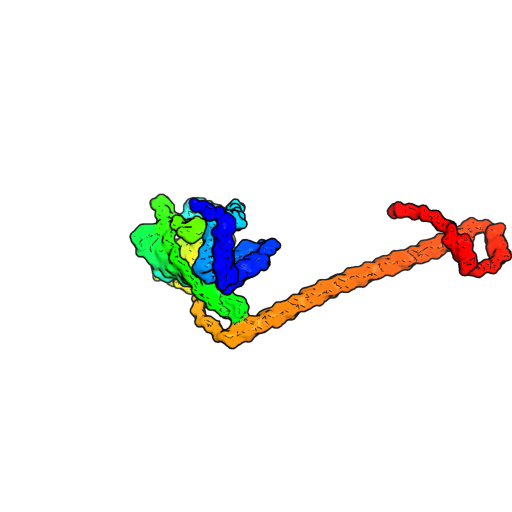301 LYS A C 1
ATOM 2403 O O . LYS A 1 301 ? 67.433 36.452 -8.741 1.00 58.09 301 LYS A O 1
ATOM 2408 N N . GLN A 1 302 ? 65.883 35.386 -7.513 1.00 65.25 302 GLN A N 1
ATOM 2409 C CA . GLN A 1 302 ? 66.581 35.538 -6.242 1.00 65.25 302 GLN A CA 1
ATOM 2410 C C . GLN A 1 302 ? 67.858 34.692 -6.203 1.00 65.25 302 GLN A C 1
ATOM 2412 O O . GLN A 1 302 ? 68.897 35.196 -5.778 1.00 65.25 302 GLN A O 1
ATOM 2417 N N . ASP A 1 303 ? 67.811 33.460 -6.705 1.00 64.81 303 ASP A N 1
ATOM 2418 C CA . ASP A 1 303 ? 68.973 32.575 -6.806 1.00 64.81 303 ASP A CA 1
ATOM 2419 C C . ASP A 1 303 ? 70.040 33.133 -7.749 1.00 64.81 303 ASP A C 1
ATOM 2421 O O . ASP A 1 303 ? 71.222 33.136 -7.406 1.00 64.81 303 ASP A O 1
ATOM 2425 N N . VAL A 1 304 ? 69.632 33.703 -8.886 1.00 58.12 304 VAL A N 1
ATOM 2426 C CA . VAL A 1 304 ? 70.536 34.407 -9.805 1.00 58.12 304 VAL A CA 1
ATOM 2427 C C . VAL A 1 304 ? 71.191 35.607 -9.110 1.00 58.12 304 VAL A C 1
ATOM 2429 O O . VAL A 1 304 ? 72.405 35.783 -9.197 1.00 58.12 304 VAL A O 1
ATOM 2432 N N . MET A 1 305 ? 70.432 36.418 -8.366 1.00 59.03 305 MET A N 1
ATOM 2433 C CA . MET A 1 305 ? 70.999 37.553 -7.623 1.00 59.03 305 MET A CA 1
ATOM 2434 C C . MET A 1 305 ? 71.957 37.110 -6.510 1.00 59.03 305 MET A C 1
ATOM 2436 O O . MET A 1 305 ? 73.017 37.713 -6.344 1.00 59.03 305 MET A O 1
ATOM 2440 N N . ASN A 1 306 ? 71.614 36.055 -5.771 1.00 65.50 306 ASN A N 1
ATOM 2441 C CA . ASN A 1 306 ? 72.472 35.489 -4.731 1.00 65.50 306 ASN A CA 1
ATOM 2442 C C . ASN A 1 306 ? 73.766 34.914 -5.330 1.00 65.50 306 ASN A C 1
ATOM 2444 O O . ASN A 1 306 ? 74.836 35.095 -4.750 1.00 65.50 306 ASN A O 1
ATOM 2448 N N . PHE A 1 307 ? 73.685 34.272 -6.501 1.00 62.53 307 PHE A N 1
ATOM 2449 C CA . PHE A 1 307 ? 74.848 33.799 -7.252 1.00 62.53 307 PHE A CA 1
ATOM 2450 C C . PHE A 1 307 ? 75.780 34.961 -7.604 1.00 62.53 307 PHE A C 1
ATOM 2452 O O . PHE A 1 307 ? 76.957 34.914 -7.256 1.00 62.53 307 PHE A O 1
ATOM 2459 N N . PHE A 1 308 ? 75.254 36.044 -8.187 1.00 55.16 308 PHE A N 1
ATOM 2460 C CA . PHE A 1 308 ? 76.059 37.225 -8.524 1.00 55.16 308 PHE A CA 1
ATOM 2461 C C . PHE A 1 308 ? 76.677 37.915 -7.298 1.00 55.16 308 PHE A C 1
ATOM 2463 O O . PHE A 1 308 ? 77.801 38.405 -7.373 1.00 55.16 308 PHE A O 1
ATOM 2470 N N . GLN A 1 309 ? 75.980 37.940 -6.159 1.00 61.66 309 GLN A N 1
ATOM 2471 C CA . GLN A 1 309 ? 76.505 38.515 -4.913 1.00 61.66 309 GLN A CA 1
ATOM 2472 C C . GLN A 1 309 ? 77.579 37.646 -4.239 1.00 61.66 309 GLN A C 1
ATOM 2474 O O . GLN A 1 309 ? 78.369 38.168 -3.453 1.00 61.66 309 GLN A O 1
ATOM 2479 N N . GLY A 1 310 ? 77.609 36.342 -4.523 1.00 57.16 310 GLY A N 1
ATOM 2480 C CA . GLY A 1 310 ? 78.573 35.395 -3.959 1.00 57.16 310 GLY A CA 1
ATOM 2481 C C . GLY A 1 310 ? 79.929 35.348 -4.670 1.00 57.16 310 GLY A C 1
ATOM 2482 O O . GLY A 1 310 ? 80.835 34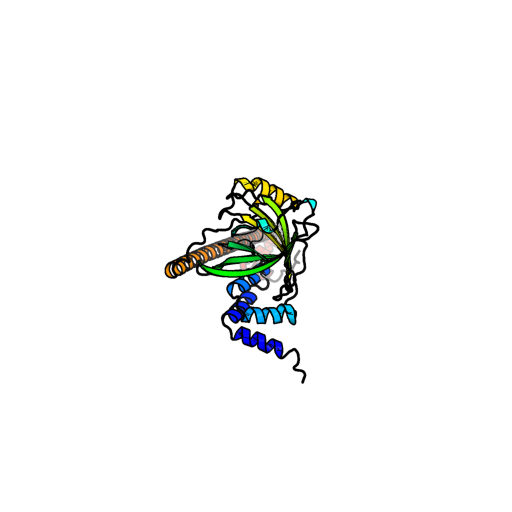.683 -4.172 1.00 57.16 310 GLY A O 1
ATOM 2483 N N . LEU A 1 311 ? 80.078 36.030 -5.808 1.00 54.06 311 LEU A N 1
ATOM 2484 C CA . LEU A 1 311 ? 81.308 36.030 -6.603 1.00 54.06 311 LEU A CA 1
ATOM 2485 C C . LEU A 1 311 ? 82.372 36.955 -5.995 1.00 54.06 311 LEU A C 1
ATOM 2487 O O . LEU A 1 311 ? 82.085 38.071 -5.557 1.00 54.06 311 LEU A O 1
ATOM 2491 N N . SER A 1 312 ? 83.626 36.507 -5.989 1.00 56.19 312 SER A N 1
ATOM 2492 C CA . SER A 1 312 ? 84.772 37.329 -5.590 1.00 56.19 312 SER A CA 1
ATOM 2493 C C . SER A 1 312 ? 85.165 38.339 -6.684 1.00 56.19 312 SER A C 1
ATOM 2495 O O . SER A 1 312 ? 84.738 38.240 -7.834 1.00 56.19 312 SER A O 1
ATOM 2497 N N . LYS A 1 313 ? 86.005 39.333 -6.349 1.00 57.91 313 LYS A N 1
ATOM 2498 C CA . LYS A 1 313 ? 86.468 40.357 -7.314 1.00 57.91 313 LYS A CA 1
ATOM 2499 C C . LYS A 1 313 ? 87.188 39.766 -8.532 1.00 57.91 313 LYS A C 1
ATOM 2501 O O . LYS A 1 313 ? 86.996 40.261 -9.634 1.00 57.91 313 LYS A O 1
ATOM 2506 N N . GLU A 1 314 ? 87.979 38.716 -8.330 1.00 54.84 314 GLU A N 1
ATOM 2507 C CA . GLU A 1 314 ? 88.722 38.036 -9.400 1.00 54.84 314 GLU A CA 1
ATOM 2508 C C . GLU A 1 314 ? 87.775 37.247 -10.327 1.00 54.84 314 GLU A C 1
ATOM 2510 O O . GLU A 1 314 ? 87.995 37.193 -11.532 1.00 54.84 314 GLU A O 1
ATOM 2515 N N . GLU A 1 315 ? 86.674 36.700 -9.801 1.00 54.72 315 GLU A N 1
ATOM 2516 C CA . GLU A 1 315 ? 85.664 35.971 -10.586 1.00 54.72 315 GLU A CA 1
ATOM 2517 C C . GLU A 1 315 ? 84.730 36.910 -11.369 1.00 54.72 315 GLU A C 1
ATOM 2519 O O . GLU A 1 315 ? 84.357 36.593 -12.499 1.00 54.72 315 GLU A O 1
ATOM 2524 N N . MET A 1 316 ? 84.399 38.087 -10.820 1.00 58.72 316 MET A N 1
ATOM 2525 C CA . MET A 1 316 ? 83.676 39.131 -11.563 1.00 58.72 316 MET A CA 1
ATOM 2526 C C . MET A 1 316 ? 84.505 39.688 -12.728 1.00 58.72 316 MET A C 1
ATOM 2528 O O . MET A 1 316 ? 83.963 39.892 -13.809 1.00 58.72 316 MET A O 1
ATOM 2532 N N . GLU A 1 317 ? 85.815 39.894 -12.542 1.00 57.81 317 GLU A N 1
ATOM 2533 C CA . GLU A 1 317 ? 86.704 40.375 -13.612 1.00 57.81 317 GLU A CA 1
ATOM 2534 C C . GLU A 1 317 ? 86.867 39.351 -14.747 1.00 57.81 317 GLU A C 1
ATOM 2536 O O . GLU A 1 317 ? 86.971 39.743 -15.909 1.00 57.81 317 GLU A O 1
ATOM 2541 N N . ILE A 1 318 ? 86.838 38.045 -14.445 1.00 58.59 318 ILE A N 1
ATOM 2542 C CA . ILE A 1 318 ? 86.833 36.983 -15.466 1.00 58.59 318 ILE A CA 1
ATOM 2543 C C . ILE A 1 318 ? 85.525 37.003 -16.273 1.00 58.59 318 ILE A C 1
ATOM 2545 O O . ILE A 1 318 ? 85.569 36.861 -17.493 1.00 58.59 318 ILE A O 1
ATOM 2549 N N . LEU A 1 319 ? 84.372 37.207 -15.627 1.00 54.91 319 LEU A N 1
ATOM 2550 C CA . LEU A 1 319 ? 83.077 37.312 -16.315 1.00 54.91 319 LEU A CA 1
ATOM 2551 C C . LEU A 1 319 ? 82.993 38.554 -17.218 1.00 54.91 319 LEU A C 1
ATOM 2553 O O . LEU A 1 319 ? 82.547 38.435 -18.358 1.00 54.91 319 LEU A O 1
ATOM 2557 N N . ASP A 1 320 ? 83.487 39.706 -16.756 1.00 55.91 320 ASP A N 1
ATOM 2558 C CA . ASP A 1 320 ? 83.555 40.941 -17.555 1.00 55.91 320 ASP A CA 1
ATOM 2559 C C . ASP A 1 320 ? 84.536 40.814 -18.738 1.00 55.91 320 ASP A C 1
ATOM 2561 O O . ASP A 1 320 ? 84.275 41.325 -19.827 1.00 55.91 320 ASP A O 1
ATOM 2565 N N . GLN A 1 321 ? 85.655 40.096 -18.566 1.00 56.22 321 GLN A N 1
ATOM 2566 C CA . GLN A 1 321 ? 86.613 39.828 -19.649 1.00 56.22 321 GLN A CA 1
ATOM 2567 C C . GLN A 1 321 ? 86.096 38.834 -20.694 1.00 56.22 321 GLN A C 1
ATOM 2569 O O . GLN A 1 321 ? 86.548 38.874 -21.841 1.00 56.22 321 GLN A O 1
ATOM 2574 N N . LEU A 1 322 ? 85.174 37.944 -20.319 1.00 55.81 322 LEU A N 1
ATOM 2575 C CA . LEU A 1 322 ? 84.581 36.968 -21.233 1.00 55.81 322 LEU A CA 1
ATOM 2576 C C . LEU A 1 322 ? 83.543 37.594 -22.180 1.00 55.81 322 LEU A C 1
ATOM 2578 O O . LEU A 1 322 ? 83.256 36.982 -23.204 1.00 55.81 322 LEU A O 1
ATOM 2582 N N . ASN A 1 323 ? 83.039 38.804 -21.886 1.00 48.31 323 ASN A N 1
ATOM 2583 C CA . ASN A 1 323 ? 82.095 39.583 -22.706 1.00 48.31 323 ASN A CA 1
ATOM 2584 C C . ASN A 1 323 ? 80.965 38.736 -23.325 1.00 48.31 323 ASN A C 1
ATOM 2586 O O . ASN A 1 323 ? 80.638 38.892 -24.501 1.00 48.31 323 ASN A O 1
ATOM 2590 N N . LEU A 1 324 ? 80.421 37.808 -22.534 1.00 54.59 324 LEU A N 1
ATOM 2591 C CA . LEU A 1 324 ? 79.365 36.895 -22.962 1.00 54.59 324 LEU A CA 1
ATOM 2592 C C . LEU A 1 324 ? 78.012 37.593 -22.841 1.00 54.59 324 LEU A C 1
ATOM 2594 O O . LEU A 1 324 ? 77.698 38.180 -21.801 1.00 54.59 324 LEU A O 1
ATOM 2598 N N . GLU A 1 325 ? 77.195 37.517 -23.888 1.00 49.41 325 GLU A N 1
ATOM 2599 C CA . GLU A 1 325 ? 75.811 37.983 -23.801 1.00 49.41 325 GLU A CA 1
ATOM 2600 C C . GLU A 1 325 ? 74.990 37.035 -22.907 1.00 49.41 325 GLU A C 1
ATOM 2602 O O . GLU A 1 325 ? 75.312 35.856 -22.747 1.00 49.41 325 GLU A O 1
ATOM 2607 N N . ALA A 1 326 ? 73.909 37.538 -22.298 1.00 46.72 326 ALA A N 1
ATOM 2608 C CA . ALA A 1 326 ? 73.097 36.781 -21.333 1.00 46.72 326 ALA A CA 1
ATOM 2609 C C . ALA A 1 326 ? 72.595 35.421 -21.874 1.00 46.72 326 ALA A C 1
ATOM 2611 O O . ALA A 1 326 ? 72.408 34.480 -21.105 1.00 46.72 326 ALA A O 1
ATOM 2612 N N . THR A 1 327 ? 72.436 35.305 -23.194 1.00 47.53 327 THR A N 1
ATOM 2613 C CA . THR A 1 327 ? 72.059 34.083 -23.918 1.00 47.53 327 THR A CA 1
ATOM 2614 C C . THR A 1 327 ? 73.164 33.021 -23.954 1.00 47.53 327 THR A C 1
ATOM 2616 O O . THR A 1 327 ? 72.868 31.829 -23.943 1.00 47.53 327 THR A O 1
ATOM 2619 N N . GLU A 1 328 ? 74.439 33.412 -23.948 1.00 49.34 328 GLU A N 1
ATOM 2620 C CA . GLU A 1 328 ? 75.580 32.482 -23.992 1.00 49.34 328 GLU A CA 1
ATOM 2621 C C . GLU A 1 328 ? 75.872 31.872 -22.610 1.00 49.34 328 GLU A C 1
ATOM 2623 O O . GLU A 1 328 ? 76.344 30.738 -22.496 1.00 49.34 328 GLU A O 1
ATOM 2628 N N . VAL A 1 329 ? 75.519 32.591 -21.539 1.00 50.44 329 VAL A N 1
ATOM 2629 C CA . VAL A 1 329 ? 75.581 32.089 -20.159 1.00 50.44 329 VAL A CA 1
ATOM 2630 C C . VAL A 1 329 ? 74.516 31.007 -19.921 1.00 50.44 329 VAL A C 1
ATOM 2632 O O . VAL A 1 329 ? 74.812 29.984 -19.303 1.00 50.44 329 VAL A O 1
ATOM 2635 N N . GLU A 1 330 ? 73.305 31.159 -20.470 1.00 46.75 330 GLU A N 1
ATOM 2636 C CA . GLU A 1 330 ? 72.271 30.110 -20.428 1.00 46.75 330 GLU A CA 1
ATOM 2637 C C . GLU A 1 330 ? 72.718 28.814 -21.131 1.00 46.75 330 GLU A C 1
ATOM 2639 O O . GLU A 1 330 ? 72.469 27.715 -20.628 1.00 46.75 330 GLU A O 1
ATOM 2644 N N . GLU A 1 331 ? 73.435 28.897 -22.255 1.00 50.06 331 GLU A N 1
ATOM 2645 C CA . GLU A 1 331 ? 73.925 27.714 -22.981 1.00 50.06 331 GLU A CA 1
ATOM 2646 C C . GLU A 1 331 ? 75.037 26.957 -22.231 1.00 50.06 331 GLU A C 1
ATOM 2648 O O . GLU A 1 331 ? 75.093 25.724 -22.268 1.00 50.06 331 GLU A O 1
ATOM 2653 N N . LEU A 1 332 ? 75.895 27.670 -21.494 1.00 46.66 332 LEU A N 1
ATOM 2654 C CA . LEU A 1 332 ? 76.997 27.061 -20.740 1.00 46.66 332 LEU A CA 1
ATOM 2655 C C . LEU A 1 332 ? 76.508 26.273 -19.508 1.00 46.66 332 LEU A C 1
ATOM 2657 O O . LEU A 1 332 ? 77.095 25.246 -19.154 1.00 46.66 332 LEU A O 1
ATOM 2661 N N . PHE A 1 333 ? 75.424 26.734 -18.871 1.00 49.53 333 PHE A N 1
ATOM 2662 C CA . PHE A 1 333 ? 74.870 26.149 -17.640 1.00 49.53 333 PHE A CA 1
ATOM 2663 C C . PHE A 1 333 ? 73.610 25.290 -17.849 1.00 49.53 333 PHE A C 1
ATOM 2665 O O . PHE A 1 333 ? 73.246 24.503 -16.974 1.00 49.53 333 PHE A O 1
ATOM 2672 N N . SER A 1 334 ? 72.985 25.329 -19.029 1.00 46.47 334 SER A N 1
ATOM 2673 C CA . SER A 1 334 ? 71.844 24.460 -19.379 1.00 46.47 334 SER A CA 1
ATOM 2674 C C . SER A 1 334 ? 72.188 22.963 -19.450 1.00 46.47 334 SER A C 1
ATOM 2676 O O . SER A 1 334 ? 71.289 22.123 -19.490 1.00 46.47 334 SER A O 1
ATOM 2678 N N . ARG A 1 335 ? 73.476 22.587 -19.397 1.00 43.72 335 ARG A N 1
ATOM 2679 C CA . ARG A 1 335 ? 73.923 21.180 -19.320 1.00 43.72 335 ARG A CA 1
ATOM 2680 C C . ARG A 1 335 ? 74.361 20.717 -17.929 1.00 43.72 335 ARG A C 1
ATOM 2682 O O . ARG A 1 335 ? 74.781 19.569 -17.786 1.00 43.72 335 ARG A O 1
ATOM 2689 N N . SER A 1 336 ? 74.242 21.555 -16.903 1.00 44.25 336 SER A N 1
ATOM 2690 C CA . SER A 1 336 ? 74.710 21.256 -15.542 1.00 44.25 336 SER A CA 1
ATOM 2691 C C . SER A 1 336 ? 73.620 21.406 -14.477 1.00 44.25 336 SER A C 1
ATOM 2693 O O . SER A 1 336 ? 73.886 21.837 -13.359 1.00 44.25 336 SER A O 1
ATOM 2695 N N . LEU A 1 337 ? 72.403 20.938 -14.772 1.00 33.75 337 LEU A N 1
ATOM 2696 C CA . LEU A 1 337 ? 71.412 20.624 -13.738 1.00 33.75 337 LEU A CA 1
ATOM 2697 C C . LEU A 1 337 ? 71.513 19.144 -13.323 1.00 33.75 337 LEU A C 1
ATOM 2699 O O . LEU A 1 337 ? 71.040 18.266 -14.049 1.00 33.75 337 LEU A O 1
ATOM 2703 N N . PRO A 1 338 ? 72.078 18.816 -12.146 1.00 36.62 338 PRO A N 1
ATOM 2704 C CA . PRO A 1 338 ? 71.814 17.536 -11.518 1.00 36.62 338 PRO A CA 1
ATOM 2705 C C . PRO A 1 338 ? 70.384 17.554 -10.972 1.00 36.62 338 PRO A C 1
ATOM 2707 O O . PRO A 1 338 ? 70.040 18.359 -10.108 1.00 36.62 338 PRO A O 1
ATOM 2710 N N . ILE A 1 339 ? 69.565 16.624 -11.464 1.00 43.72 339 ILE A N 1
ATOM 2711 C CA . ILE A 1 339 ? 68.249 16.273 -10.922 1.00 43.72 339 ILE A CA 1
ATOM 2712 C C . ILE A 1 339 ? 68.355 16.154 -9.393 1.00 43.72 339 ILE A C 1
ATOM 2714 O O . ILE A 1 339 ? 68.914 15.185 -8.868 1.00 43.72 339 ILE A O 1
ATOM 2718 N N . ARG A 1 340 ? 67.801 17.124 -8.657 1.00 33.47 340 ARG A N 1
ATOM 2719 C CA . ARG A 1 340 ? 67.560 16.998 -7.217 1.00 33.47 340 ARG A CA 1
ATOM 2720 C C . ARG A 1 340 ? 66.092 16.669 -6.978 1.00 33.47 340 ARG A C 1
ATOM 2722 O O . ARG A 1 340 ? 65.215 17.507 -7.102 1.00 33.47 340 ARG A O 1
ATOM 2729 N N . LYS A 1 341 ? 65.899 15.388 -6.657 1.00 30.14 341 LYS A N 1
ATOM 2730 C CA . LYS A 1 341 ? 64.877 14.777 -5.799 1.00 30.14 341 LYS A CA 1
ATOM 2731 C C . LYS A 1 341 ? 63.698 15.670 -5.392 1.00 30.14 341 LYS A C 1
ATOM 2733 O O . LYS A 1 341 ? 63.834 16.520 -4.519 1.00 30.14 341 LYS A O 1
ATOM 2738 N N . LEU A 1 342 ? 62.535 15.279 -5.910 1.00 29.52 342 LEU A N 1
ATOM 2739 C CA . LEU A 1 342 ? 61.237 15.357 -5.243 1.00 29.52 342 LEU A CA 1
ATOM 2740 C C . LEU A 1 342 ? 61.367 15.086 -3.734 1.00 29.52 342 LEU A C 1
ATOM 2742 O O . LEU A 1 342 ? 61.846 14.021 -3.321 1.00 29.52 342 LEU A O 1
ATOM 2746 N N . ARG A 1 343 ? 60.890 16.037 -2.937 1.00 31.94 343 ARG A N 1
ATOM 2747 C CA . ARG A 1 343 ? 60.239 15.786 -1.657 1.00 31.94 343 ARG A CA 1
ATOM 2748 C C . ARG A 1 343 ? 59.012 16.662 -1.557 1.00 31.94 343 ARG A C 1
ATOM 2750 O O . ARG A 1 343 ? 59.142 17.847 -1.926 1.00 31.94 343 ARG A O 1
#